Protein AF-A0A8M2BLE9-F1 (afdb_monomer)

pLDDT: mean 73.06, std 20.13, range [33.94, 98.44]

Solvent-accessible surface area (backbone atoms only — not comparable to full-atom values): 14410 Å² total; per-residue (Å²): 131,55,73,64,59,51,51,54,50,51,52,51,51,53,51,53,49,55,50,69,74,51,67,58,93,83,61,72,85,69,76,80,46,74,68,56,52,48,50,51,61,77,48,47,85,49,58,88,75,59,80,81,79,81,82,83,81,86,72,92,80,90,76,84,90,84,87,89,88,89,86,88,85,86,84,79,88,78,89,84,91,81,86,81,89,84,77,86,80,81,82,76,82,74,83,72,77,82,84,88,78,80,93,78,82,85,80,88,80,89,85,86,79,90,72,77,95,68,84,78,75,81,72,51,73,66,55,54,51,51,52,51,51,50,50,51,50,54,51,52,52,50,46,68,78,51,54,59,100,51,50,66,59,54,50,52,50,50,52,53,52,58,54,67,71,52,83,51,69,70,57,48,54,50,53,53,51,51,55,52,50,54,52,50,53,52,51,51,51,51,52,51,52,58,50,49,56,54,50,52,57,51,52,54,49,54,50,55,51,54,59,65,71,71,77,126

Organism: Danio rerio (NCBI:txid7955)

InterPro domains:
  IPR006578 MADF domain [PF10545] (14-96)
  IPR006578 MADF domain [PS51029] (13-101)
  IPR039353 Transcription factor Adf-1 [PTHR12243] (4-246)

Sequence (216 aa):
MSTEAVATRVASLRTQYARLRKPKPGSERKPITLRQRWILRALEFLRPHIVHRRHDNTSSDKAEDTEPEPEPEPDELQEDPEREMDSFDSISVCLSPMPSTPDTGLPEECVSPRSSSSKRHRSSESDIELQKLEVLKQMSAKVLDNPPSDAAAVFASQVAMEYRLLSDPAVQMRVRRQIMSVLYEAQDAEKRQRQNKRMESRGLKTEQDAWSNNII

Radius of gyration: 35.2 Å; Cα contacts (8 Å, |Δi|>4): 21; chains: 1; bounding box: 88×65×89 Å

Secondary structure (DSSP, 8-state):
--HHHHHHHHHHHHHHHHHHHS--TTS--PPPPHHHHHHHHHTGGGGGG----------------------------------------------PPPPP------------------------HHHHHHHHHHHHHHHHHHHHHS--TTHHHHHHHHHHHHHHH---HHHHHHHHHHHHHHHHHHHHHHHHHHHHHHHHHHHHHHHHHHHHTT--

Foldseek 3Di:
DDPVVVVVVVVVLLVLLVCLVDPDVPPPCDDQDPVSVVSNVVCVVCVVVNDDDPPPPPDDDDDDDDDDDDDDDDDDDDDDDDDDPPPPDDPPPPPPDDDDDDDDDDDDDDDDDDDDDDDPDPDDPVNVVVVVVVVVVVVVVVCVVCPDPPVVVVVVVVVVVVLVVDPDPVVSVVVVVVVVVVVVVVVVVVVVVVVVVVVVVVVVVVVVVVVVVVPD

Structure (mmCIF, N/CA/C/O backbone):
data_AF-A0A8M2BLE9-F1
#
_entry.id   AF-A0A8M2BLE9-F1
#
loop_
_atom_site.group_PDB
_atom_site.id
_atom_site.type_symbol
_atom_site.label_atom_id
_atom_site.label_alt_id
_atom_site.label_comp_id
_atom_site.label_asym_id
_atom_site.label_entity_id
_atom_site.label_seq_id
_atom_site.pdbx_PDB_ins_code
_atom_site.Cartn_x
_atom_site.Cartn_y
_atom_site.Cartn_z
_atom_site.occupancy
_atom_site.B_iso_or_equiv
_atom_site.auth_seq_id
_atom_site.auth_comp_id
_atom_site.auth_asym_id
_atom_site.auth_atom_id
_atom_site.pdbx_PDB_model_num
ATOM 1 N N . MET A 1 1 ? 2.478 4.549 -29.666 1.00 64.50 1 MET A N 1
ATOM 2 C CA . MET A 1 1 ? 3.181 3.378 -30.242 1.00 64.50 1 MET A CA 1
ATOM 3 C C . MET A 1 1 ? 2.467 2.983 -31.520 1.00 64.50 1 MET A C 1
ATOM 5 O O . MET A 1 1 ? 1.244 2.924 -31.488 1.00 64.50 1 MET A O 1
ATOM 9 N N . SER A 1 2 ? 3.195 2.752 -32.616 1.00 89.25 2 SER A N 1
ATOM 10 C CA . SER A 1 2 ? 2.613 2.194 -33.843 1.00 89.25 2 SER A CA 1
ATOM 11 C C . SER A 1 2 ? 2.178 0.742 -33.614 1.00 89.25 2 SER A C 1
ATOM 13 O O . SER A 1 2 ? 2.719 0.049 -32.746 1.00 89.25 2 SER A O 1
ATOM 15 N N . THR A 1 3 ? 1.192 0.274 -34.378 1.00 91.56 3 THR A N 1
ATOM 16 C CA . THR A 1 3 ? 0.739 -1.129 -34.354 1.00 91.56 3 THR A CA 1
ATOM 17 C C . THR A 1 3 ? 1.887 -2.094 -34.663 1.00 91.56 3 THR A C 1
ATOM 19 O O . THR A 1 3 ? 2.012 -3.134 -34.018 1.00 91.56 3 THR A O 1
ATOM 22 N N . GLU A 1 4 ? 2.781 -1.702 -35.569 1.00 91.25 4 GLU A N 1
ATOM 23 C CA . GLU A 1 4 ? 4.002 -2.432 -35.912 1.00 91.25 4 GLU A CA 1
ATOM 24 C C . GLU A 1 4 ? 4.966 -2.558 -34.723 1.00 91.25 4 GLU A C 1
ATOM 26 O O . GLU A 1 4 ? 5.407 -3.661 -34.402 1.00 91.25 4 GLU A O 1
ATOM 31 N N . ALA A 1 5 ? 5.217 -1.472 -33.97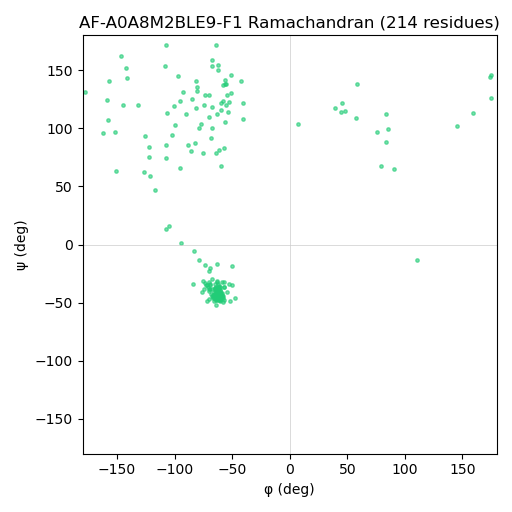9 1.00 92.00 5 ALA A N 1
ATOM 32 C CA . ALA A 1 5 ? 6.068 -1.522 -32.788 1.00 92.00 5 ALA A CA 1
ATOM 33 C C . ALA A 1 5 ? 5.509 -2.478 -31.718 1.00 92.00 5 ALA A C 1
ATOM 35 O O . ALA A 1 5 ? 6.267 -3.195 -31.056 1.00 92.00 5 ALA A O 1
ATOM 36 N N . VAL A 1 6 ? 4.180 -2.530 -31.563 1.00 89.62 6 VAL A N 1
ATOM 37 C CA . VAL A 1 6 ? 3.518 -3.481 -30.657 1.00 89.62 6 VAL A CA 1
ATOM 38 C C . VAL A 1 6 ? 3.699 -4.918 -31.151 1.00 89.62 6 VAL A C 1
ATOM 40 O O . VAL A 1 6 ? 4.063 -5.783 -30.353 1.00 89.62 6 VAL A O 1
ATOM 43 N N . ALA A 1 7 ? 3.515 -5.181 -32.447 1.00 90.75 7 ALA A N 1
ATOM 44 C CA . ALA A 1 7 ? 3.694 -6.510 -33.033 1.00 90.75 7 ALA A CA 1
ATOM 45 C C . ALA A 1 7 ? 5.132 -7.028 -32.858 1.00 90.75 7 ALA A C 1
ATOM 47 O O . ALA A 1 7 ? 5.331 -8.143 -32.364 1.00 90.75 7 ALA A O 1
ATOM 48 N N . THR A 1 8 ? 6.131 -6.194 -33.154 1.00 91.94 8 THR A N 1
ATOM 49 C CA . THR A 1 8 ? 7.555 -6.514 -32.972 1.00 91.94 8 THR A CA 1
ATOM 50 C C . THR A 1 8 ? 7.877 -6.801 -31.507 1.00 91.94 8 THR A C 1
ATOM 52 O O . THR A 1 8 ? 8.543 -7.791 -31.184 1.00 91.94 8 THR A O 1
ATOM 55 N N . ARG A 1 9 ? 7.337 -5.999 -30.581 1.00 90.06 9 ARG A N 1
ATOM 56 C CA . ARG A 1 9 ? 7.532 -6.215 -29.142 1.00 90.06 9 ARG A CA 1
ATOM 57 C C . ARG A 1 9 ? 6.891 -7.519 -28.664 1.00 90.06 9 ARG A C 1
ATOM 59 O O . ARG A 1 9 ? 7.527 -8.265 -27.919 1.00 90.06 9 ARG A O 1
ATOM 66 N N . VAL A 1 10 ? 5.677 -7.837 -29.116 1.00 89.44 10 VAL A N 1
ATOM 67 C CA . VAL A 1 10 ? 4.992 -9.103 -28.796 1.00 89.44 10 VAL A CA 1
ATOM 68 C C . VAL A 1 10 ? 5.762 -10.303 -29.355 1.00 89.44 10 VAL A C 1
ATOM 70 O O . VAL A 1 10 ? 5.927 -11.299 -28.648 1.00 89.44 10 VAL A O 1
ATOM 73 N N . ALA A 1 11 ? 6.282 -10.217 -30.581 1.00 89.38 11 ALA A N 1
ATOM 74 C CA . ALA A 1 11 ? 7.101 -11.270 -31.184 1.00 89.38 11 ALA A CA 1
ATOM 75 C C . ALA A 1 11 ? 8.407 -11.509 -30.403 1.00 89.38 11 ALA A C 1
ATOM 77 O O . ALA A 1 11 ? 8.766 -12.660 -30.123 1.00 89.38 11 ALA A O 1
ATOM 78 N N . SER A 1 12 ? 9.074 -10.434 -29.971 1.00 90.81 12 SER A N 1
ATOM 79 C CA . SER A 1 12 ? 10.266 -10.512 -29.118 1.00 90.81 12 SER A CA 1
ATOM 80 C C . SER A 1 12 ? 9.955 -11.177 -27.773 1.00 90.81 12 SER A C 1
ATOM 82 O O . SER A 1 12 ? 10.642 -12.123 -27.380 1.00 90.81 12 SER A O 1
ATOM 84 N N . LEU A 1 13 ? 8.868 -10.775 -27.103 1.00 91.31 13 LEU A N 1
ATOM 85 C CA . LEU A 1 13 ? 8.449 -11.370 -25.827 1.00 91.31 13 LEU A CA 1
ATOM 86 C C . LEU A 1 13 ? 8.102 -12.858 -25.964 1.00 91.31 13 LEU A C 1
ATOM 88 O O . LEU A 1 13 ? 8.555 -13.668 -25.152 1.00 91.31 13 LEU A O 1
ATOM 92 N N . ARG A 1 14 ? 7.363 -13.242 -27.015 1.00 87.69 14 ARG A N 1
ATOM 93 C CA . ARG A 1 14 ? 7.066 -14.656 -27.314 1.00 87.69 14 ARG A CA 1
ATOM 94 C C . ARG A 1 14 ? 8.348 -15.468 -27.499 1.00 87.69 14 ARG A C 1
ATOM 96 O O . ARG A 1 14 ? 8.467 -16.554 -26.933 1.00 87.69 14 ARG A O 1
ATOM 103 N N . THR A 1 15 ? 9.322 -14.930 -28.233 1.00 87.50 15 THR A N 1
ATOM 104 C CA . THR A 1 15 ? 10.613 -15.592 -28.486 1.00 87.50 15 THR A CA 1
ATOM 105 C C . THR A 1 15 ? 11.437 -15.740 -27.206 1.00 87.50 15 THR A C 1
ATOM 107 O O . THR A 1 15 ? 11.987 -16.812 -26.946 1.00 87.50 15 THR A O 1
ATOM 110 N N . GLN A 1 16 ? 11.495 -14.697 -26.372 1.00 85.94 16 GLN A N 1
ATOM 111 C CA . GLN A 1 16 ? 12.202 -14.737 -25.088 1.00 85.94 16 GLN A CA 1
ATOM 112 C C . GLN A 1 16 ? 11.592 -15.778 -24.146 1.00 85.94 16 GLN A C 1
ATOM 114 O O . GLN A 1 16 ? 12.319 -16.608 -23.598 1.00 85.94 16 GLN A O 1
ATOM 119 N N . TYR A 1 17 ? 10.264 -15.796 -24.009 1.00 88.06 17 TYR A N 1
ATOM 120 C CA . TYR A 1 17 ? 9.580 -16.788 -23.180 1.00 88.06 17 TYR A CA 1
ATOM 121 C C . TYR A 1 17 ? 9.801 -18.218 -23.694 1.00 88.06 17 TYR A C 1
ATOM 123 O O . TYR A 1 17 ? 10.112 -19.113 -22.907 1.00 88.06 17 TYR A O 1
ATOM 131 N N . ALA A 1 18 ? 9.704 -18.445 -25.010 1.00 85.69 18 ALA A N 1
ATOM 132 C CA . ALA A 1 18 ? 9.918 -19.765 -25.605 1.00 85.69 18 ALA A CA 1
ATOM 133 C C . ALA A 1 18 ? 11.331 -20.311 -25.324 1.00 85.69 18 ALA A C 1
ATOM 135 O O . ALA A 1 18 ? 11.474 -21.479 -24.955 1.00 85.69 18 ALA A O 1
ATOM 136 N N . ARG A 1 19 ? 12.361 -19.456 -25.421 1.00 84.94 19 ARG A N 1
ATOM 137 C CA . ARG A 1 19 ? 13.761 -19.809 -25.112 1.00 84.94 19 ARG A CA 1
ATOM 138 C C . ARG A 1 19 ? 13.975 -20.153 -23.638 1.00 84.94 19 ARG A C 1
ATOM 140 O O . ARG A 1 19 ? 14.745 -21.058 -23.334 1.00 84.94 19 ARG A O 1
ATOM 147 N N . LEU A 1 20 ? 13.303 -19.451 -22.724 1.00 84.19 20 LEU A N 1
ATOM 148 C CA . LEU A 1 20 ? 13.428 -19.702 -21.284 1.00 84.19 20 LEU A CA 1
ATOM 149 C C . LEU A 1 20 ? 12.681 -20.958 -20.831 1.00 84.19 20 LEU A C 1
ATOM 151 O O . LEU A 1 20 ? 13.119 -21.629 -19.900 1.00 84.19 20 LEU A O 1
ATOM 155 N N . ARG A 1 21 ? 11.564 -21.295 -21.485 1.00 79.75 21 ARG A N 1
ATOM 156 C CA . ARG A 1 21 ? 10.742 -22.455 -21.117 1.00 79.75 21 ARG A CA 1
ATOM 157 C C . ARG A 1 21 ? 11.398 -23.792 -21.474 1.00 79.75 21 ARG A C 1
ATOM 159 O O . ARG A 1 21 ? 11.201 -24.771 -20.758 1.00 79.75 21 ARG A O 1
ATOM 166 N N . LYS A 1 22 ? 12.142 -23.857 -22.579 1.00 75.25 22 LYS A N 1
ATOM 167 C CA . LYS A 1 22 ? 12.917 -25.042 -22.969 1.00 75.25 22 LYS A CA 1
ATOM 168 C C . LYS A 1 22 ? 14.370 -24.631 -23.197 1.00 75.25 22 LYS A C 1
ATOM 170 O O . LYS A 1 22 ? 14.693 -24.211 -24.309 1.00 75.25 22 LYS A O 1
ATOM 175 N N . PRO A 1 23 ? 15.243 -24.737 -22.179 1.00 68.88 23 PRO A N 1
ATOM 176 C CA . PRO A 1 23 ? 16.668 -24.562 -22.410 1.00 68.88 23 PRO A CA 1
ATOM 177 C C . PRO A 1 23 ? 17.122 -25.532 -23.508 1.00 68.88 23 PRO A C 1
ATOM 179 O O . PRO A 1 23 ? 16.663 -26.675 -23.574 1.00 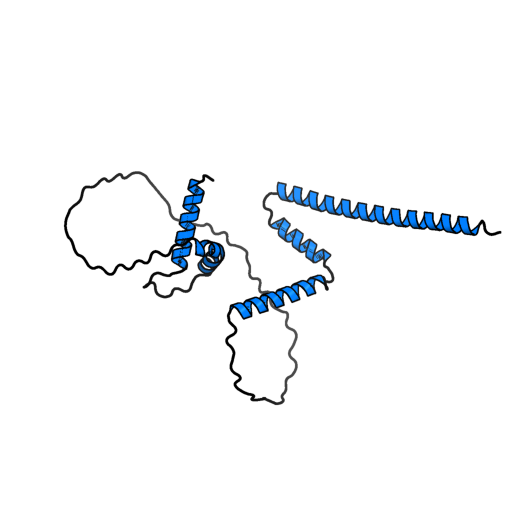68.88 23 PRO A O 1
ATOM 182 N N . LYS A 1 24 ? 17.979 -25.039 -24.407 1.00 67.19 24 LYS A N 1
ATOM 183 C CA . LYS A 1 24 ? 18.501 -25.786 -25.557 1.00 67.19 24 LYS A CA 1
ATOM 184 C C . LYS A 1 24 ? 19.070 -27.137 -25.084 1.00 67.19 24 LYS A C 1
ATOM 186 O O . LYS A 1 24 ? 19.858 -27.127 -24.134 1.00 67.19 24 LYS A O 1
ATOM 191 N N . PRO A 1 25 ? 18.712 -28.278 -25.709 1.00 62.28 25 PRO A N 1
ATOM 192 C CA . PRO A 1 25 ? 19.319 -29.563 -25.372 1.00 62.28 25 PRO A CA 1
ATOM 193 C C . PRO A 1 25 ? 20.829 -29.451 -25.625 1.00 62.28 25 PRO A C 1
ATOM 195 O O . PRO A 1 25 ? 21.245 -29.162 -26.742 1.00 62.28 25 PRO A O 1
ATOM 198 N N . GLY A 1 26 ? 21.637 -29.560 -24.569 1.00 65.19 26 GLY A N 1
ATOM 199 C CA . GLY A 1 26 ? 23.095 -29.370 -24.614 1.00 65.19 26 GLY A CA 1
ATOM 200 C C . GLY A 1 26 ? 23.620 -28.110 -23.916 1.00 65.19 26 GLY A C 1
ATOM 201 O O . GLY A 1 26 ? 24.807 -28.039 -23.625 1.00 65.19 26 GLY A O 1
ATOM 202 N N . SER A 1 27 ? 22.765 -27.142 -23.562 1.00 62.44 27 SER A N 1
ATOM 203 C CA . SER A 1 27 ? 23.153 -26.124 -22.581 1.00 62.44 27 SER A CA 1
ATOM 204 C C . SER A 1 27 ? 23.066 -26.769 -21.205 1.00 62.44 27 SER A C 1
ATOM 206 O O . SER A 1 27 ? 21.964 -26.964 -20.687 1.00 62.44 27 SER A O 1
ATOM 208 N N . GLU A 1 28 ? 24.218 -27.118 -20.632 1.00 58.09 28 GLU A N 1
ATOM 209 C CA . GLU A 1 28 ? 24.336 -27.577 -19.248 1.00 58.09 28 GLU A CA 1
ATOM 210 C C . GLU A 1 28 ? 23.467 -26.721 -18.326 1.00 58.09 28 GLU A C 1
ATOM 212 O O . GLU A 1 28 ? 23.315 -25.515 -18.542 1.00 58.09 28 GLU A O 1
ATOM 217 N N . ARG A 1 29 ? 22.835 -27.392 -17.359 1.00 61.09 29 ARG A N 1
ATOM 218 C CA . ARG A 1 29 ? 21.709 -26.953 -16.524 1.00 61.09 29 ARG A CA 1
ATOM 219 C C . ARG A 1 29 ? 22.026 -25.700 -15.696 1.00 61.09 29 ARG A C 1
ATOM 221 O O . ARG A 1 29 ? 22.078 -25.762 -14.470 1.00 61.09 29 ARG A O 1
ATOM 228 N N . LYS A 1 30 ? 22.206 -24.552 -16.350 1.00 74.25 30 LYS A N 1
ATOM 229 C CA . LYS A 1 30 ? 22.333 -23.261 -15.682 1.00 74.25 30 LYS A CA 1
ATOM 230 C C . LYS A 1 30 ? 21.043 -23.051 -14.890 1.00 74.25 30 LYS A C 1
ATOM 232 O O . LYS A 1 30 ? 19.962 -23.110 -15.487 1.00 74.25 30 LYS A O 1
ATOM 237 N N . PRO A 1 31 ? 21.125 -22.868 -13.563 1.00 78.00 31 PRO A N 1
ATOM 238 C CA . PRO A 1 31 ? 19.940 -22.605 -12.771 1.00 78.00 31 PRO A CA 1
ATOM 239 C C . PRO A 1 31 ? 19.267 -21.345 -13.312 1.00 78.00 31 PRO A C 1
ATOM 241 O O . PRO A 1 31 ? 19.931 -20.364 -13.648 1.00 78.00 31 PRO A O 1
ATOM 244 N N . ILE A 1 32 ? 17.940 -21.391 -13.420 1.00 82.25 32 ILE A N 1
ATOM 245 C CA . ILE A 1 32 ? 17.162 -20.248 -13.880 1.00 82.25 32 ILE A CA 1
ATOM 246 C C . ILE A 1 32 ? 17.437 -19.048 -12.967 1.00 82.25 32 ILE A C 1
ATOM 248 O O . ILE A 1 32 ? 17.258 -19.134 -11.747 1.00 82.25 32 ILE A O 1
ATOM 252 N N . THR A 1 33 ? 17.884 -17.932 -13.540 1.00 87.19 33 THR A N 1
ATOM 253 C CA . THR A 1 33 ? 18.173 -16.727 -12.752 1.00 87.19 33 THR A CA 1
ATOM 254 C C . THR A 1 33 ? 16.880 -16.134 -12.189 1.00 87.19 33 THR A C 1
ATOM 256 O O . THR A 1 33 ? 15.792 -16.373 -12.723 1.00 87.19 33 THR A O 1
ATOM 259 N N . LEU A 1 34 ? 16.967 -15.327 -11.124 1.00 85.00 34 LEU A N 1
ATOM 260 C CA . LEU A 1 34 ? 15.794 -14.662 -10.536 1.00 85.00 34 LEU A CA 1
ATOM 261 C C . LEU A 1 34 ? 15.019 -13.857 -11.596 1.00 85.00 34 LEU A C 1
ATOM 263 O O . LEU A 1 34 ? 13.795 -13.946 -11.680 1.00 85.00 34 LEU A O 1
ATOM 267 N N . ARG A 1 35 ? 15.756 -13.162 -12.475 1.00 86.81 35 ARG A N 1
ATOM 268 C CA . ARG A 1 35 ? 15.210 -12.421 -13.618 1.00 86.81 35 ARG A CA 1
ATOM 269 C C . ARG A 1 35 ? 14.482 -13.337 -14.598 1.00 86.81 35 ARG A C 1
ATOM 271 O O . ARG A 1 35 ? 13.365 -13.035 -14.995 1.00 86.81 35 ARG A O 1
ATOM 278 N N . GLN A 1 36 ? 15.075 -14.467 -14.975 1.00 88.12 36 GLN A N 1
ATOM 279 C CA . GLN A 1 36 ? 14.430 -15.428 -15.876 1.00 88.12 36 GLN A CA 1
ATOM 280 C C . GLN A 1 36 ? 13.173 -16.044 -15.251 1.00 88.12 36 GLN A C 1
ATOM 282 O O . GLN A 1 36 ? 12.162 -16.199 -15.933 1.00 88.12 36 GLN A O 1
ATOM 287 N N . ARG A 1 37 ? 13.204 -16.341 -13.946 1.00 88.56 37 ARG A N 1
ATOM 288 C CA . ARG A 1 37 ? 12.041 -16.840 -13.202 1.00 88.56 37 ARG A CA 1
ATOM 289 C C . ARG A 1 37 ? 10.917 -15.806 -13.176 1.00 88.56 37 ARG A C 1
ATOM 291 O O . ARG A 1 37 ? 9.764 -16.169 -13.381 1.00 88.56 37 ARG A O 1
ATOM 298 N N . TRP A 1 38 ? 11.250 -14.532 -12.977 1.00 89.88 38 TRP A N 1
ATOM 299 C CA . TRP A 1 38 ? 10.288 -13.438 -13.079 1.00 89.88 38 TRP A CA 1
ATOM 300 C C . TRP A 1 38 ? 9.694 -13.337 -14.489 1.00 89.88 38 TRP A C 1
ATOM 302 O O . TRP A 1 38 ? 8.475 -13.298 -14.611 1.00 89.88 38 TRP A O 1
ATOM 312 N N . ILE A 1 39 ? 10.516 -13.403 -15.547 1.00 88.81 39 ILE A N 1
ATOM 313 C CA . ILE A 1 39 ? 10.040 -13.375 -16.944 1.00 88.81 39 ILE A CA 1
ATOM 314 C C . ILE A 1 39 ? 9.077 -14.538 -17.222 1.00 88.81 39 ILE A C 1
ATOM 316 O O . ILE A 1 39 ? 8.034 -14.328 -17.834 1.00 88.81 39 ILE A O 1
ATOM 320 N N . LEU A 1 40 ? 9.387 -15.755 -16.758 1.00 89.94 40 LEU A N 1
ATOM 321 C CA . LEU A 1 40 ? 8.500 -16.909 -16.936 1.00 89.94 40 LEU A CA 1
ATOM 322 C C . LEU A 1 40 ? 7.148 -16.737 -16.231 1.00 89.94 40 LEU A C 1
ATOM 324 O O . LEU A 1 40 ? 6.139 -17.143 -16.797 1.00 89.94 40 LEU A O 1
ATOM 328 N N . ARG A 1 41 ? 7.107 -16.127 -15.039 1.00 89.06 41 ARG A N 1
ATOM 329 C CA . ARG A 1 41 ? 5.835 -15.826 -14.355 1.00 89.06 41 ARG A CA 1
ATOM 330 C C . ARG A 1 41 ? 5.078 -14.697 -15.050 1.00 89.06 41 ARG A C 1
ATOM 332 O O . ARG A 1 41 ? 3.899 -14.830 -15.346 1.00 89.06 41 ARG A O 1
ATOM 339 N N . ALA A 1 42 ? 5.764 -13.594 -15.344 1.00 88.06 42 ALA A N 1
ATOM 340 C CA . ALA A 1 42 ? 5.159 -12.404 -15.932 1.00 88.06 42 ALA A CA 1
ATOM 341 C C . ALA A 1 42 ? 4.580 -12.669 -17.329 1.00 88.06 42 ALA A C 1
ATOM 343 O O . ALA A 1 42 ? 3.585 -12.061 -17.704 1.00 88.06 42 ALA A O 1
ATOM 344 N N . LEU A 1 43 ? 5.185 -13.582 -18.096 1.00 91.69 43 LEU A N 1
ATOM 345 C CA . LEU A 1 43 ? 4.769 -13.931 -19.456 1.00 91.69 43 LEU A CA 1
ATOM 346 C C . LEU A 1 43 ? 4.040 -15.281 -19.541 1.00 91.69 43 LEU A C 1
ATOM 348 O O . LEU A 1 43 ? 3.885 -15.824 -20.636 1.00 91.69 43 LEU A O 1
ATOM 352 N N . GLU A 1 44 ? 3.567 -15.836 -18.422 1.00 90.12 44 GLU A N 1
ATOM 353 C CA . GLU A 1 44 ? 2.858 -17.123 -18.412 1.00 90.12 44 GLU A CA 1
ATOM 354 C C . GLU A 1 44 ? 1.594 -17.113 -19.287 1.00 90.12 44 GLU A C 1
ATOM 356 O O . GLU A 1 44 ? 1.293 -18.104 -19.953 1.00 90.12 44 GLU A O 1
ATOM 361 N N . PHE A 1 45 ? 0.916 -15.969 -19.403 1.00 90.31 45 PHE A N 1
ATOM 362 C CA . PHE A 1 45 ? -0.246 -15.793 -20.281 1.00 90.31 45 PHE A CA 1
ATOM 363 C C . PHE A 1 45 ? 0.073 -15.970 -21.780 1.00 90.31 45 PHE A C 1
ATOM 365 O O . PHE A 1 45 ? -0.837 -16.176 -22.580 1.00 90.31 45 PHE A O 1
ATOM 372 N N . LEU A 1 46 ? 1.350 -15.923 -22.192 1.00 88.31 46 LEU A N 1
ATOM 373 C CA . LEU A 1 46 ? 1.760 -16.212 -23.574 1.00 88.31 46 LEU A CA 1
ATOM 374 C C . LEU A 1 46 ? 1.824 -17.714 -23.874 1.00 88.31 46 LEU A C 1
ATOM 376 O O . LEU A 1 46 ? 1.891 -18.096 -25.043 1.00 88.31 46 LEU A O 1
ATOM 380 N N . ARG A 1 47 ? 1.780 -18.575 -22.850 1.00 84.88 47 ARG A N 1
ATOM 381 C CA . ARG A 1 47 ? 1.849 -20.037 -22.974 1.00 84.88 47 ARG A CA 1
ATOM 382 C C . ARG A 1 47 ? 0.918 -20.638 -24.044 1.00 84.88 47 ARG A C 1
ATOM 384 O O . ARG A 1 47 ? 1.431 -21.464 -24.803 1.00 84.88 47 ARG A O 1
ATOM 391 N N . PRO A 1 48 ? -0.376 -20.270 -24.157 1.00 84.19 48 PRO A N 1
ATOM 392 C CA . PRO A 1 48 ? -1.263 -20.788 -25.206 1.00 84.19 48 PRO A CA 1
ATOM 393 C C . PRO A 1 48 ? -0.925 -20.286 -26.620 1.00 84.19 48 PRO A C 1
ATOM 395 O O . PRO A 1 48 ? -1.290 -20.933 -27.595 1.00 84.19 48 PRO A O 1
ATOM 398 N N . HIS A 1 49 ? -0.202 -19.172 -26.758 1.00 82.75 49 HIS A N 1
ATOM 399 C CA . HIS A 1 49 ? 0.119 -18.558 -28.055 1.00 82.75 49 HIS A CA 1
ATOM 400 C C . HIS A 1 49 ? 1.473 -18.988 -28.632 1.00 82.75 49 HIS A C 1
ATOM 402 O O . HIS A 1 49 ? 1.878 -18.506 -29.691 1.00 82.75 49 HIS A O 1
ATOM 408 N N . ILE A 1 50 ? 2.199 -19.868 -27.942 1.00 80.94 50 ILE A N 1
ATOM 409 C CA . ILE A 1 50 ? 3.513 -20.345 -28.373 1.00 80.94 50 ILE A CA 1
ATOM 410 C C . ILE A 1 50 ? 3.344 -21.739 -28.967 1.00 80.94 50 ILE A C 1
ATOM 412 O O . ILE A 1 50 ? 3.342 -22.760 -28.269 1.00 80.94 50 ILE A O 1
ATOM 416 N N . VAL A 1 51 ? 3.185 -21.760 -30.290 1.00 71.12 51 VAL A N 1
ATOM 417 C CA . VAL A 1 51 ? 3.133 -22.987 -31.085 1.00 71.12 51 VAL A CA 1
ATOM 418 C C . VAL A 1 51 ? 4.510 -23.645 -31.035 1.00 71.12 51 VAL A C 1
ATOM 420 O O . VAL A 1 51 ? 5.514 -23.070 -31.452 1.00 71.12 51 VAL A O 1
ATOM 423 N N . HIS A 1 52 ? 4.568 -24.856 -30.487 1.00 65.44 52 HIS A N 1
ATOM 424 C CA . HIS A 1 52 ? 5.804 -25.625 -30.430 1.00 65.44 52 HIS A CA 1
ATOM 425 C C . HIS A 1 52 ? 6.041 -26.245 -31.803 1.00 65.44 52 HIS A C 1
ATOM 427 O O . HIS A 1 52 ? 5.448 -27.272 -32.125 1.00 65.44 52 HIS A O 1
ATOM 433 N N . ARG A 1 53 ? 6.913 -25.646 -32.615 1.00 58.91 53 ARG A N 1
ATOM 434 C CA . ARG A 1 53 ? 7.420 -26.320 -33.813 1.00 58.91 53 ARG A CA 1
ATOM 435 C C . ARG A 1 53 ? 8.339 -27.454 -33.341 1.00 58.91 53 ARG A C 1
ATOM 437 O O . ARG A 1 53 ? 9.387 -27.185 -32.756 1.00 58.91 53 ARG A O 1
ATOM 444 N N . ARG A 1 54 ? 7.921 -28.716 -33.503 1.00 51.62 54 ARG A N 1
ATOM 445 C CA . ARG A 1 54 ? 8.835 -29.864 -33.386 1.00 51.62 54 ARG A CA 1
ATOM 446 C C . ARG A 1 54 ? 9.870 -29.710 -34.498 1.00 51.62 54 ARG A C 1
ATOM 448 O O . ARG A 1 54 ? 9.512 -29.760 -35.667 1.00 51.62 54 ARG A O 1
ATOM 455 N N . HIS A 1 55 ? 11.120 -29.454 -34.132 1.00 52.53 55 HIS A N 1
ATOM 456 C CA . HIS A 1 55 ? 12.243 -29.663 -35.036 1.00 52.53 55 HIS A CA 1
ATOM 457 C C . HIS A 1 55 ? 12.699 -31.108 -34.853 1.00 52.53 55 HIS A C 1
ATOM 459 O O . HIS A 1 55 ? 13.571 -31.386 -34.035 1.00 52.53 55 HIS A O 1
ATOM 465 N N . ASP A 1 56 ? 12.058 -32.016 -35.581 1.00 43.12 56 ASP A N 1
ATOM 466 C CA . ASP A 1 56 ? 12.599 -33.344 -35.849 1.00 43.12 56 ASP A CA 1
ATOM 467 C C . ASP A 1 56 ? 13.507 -33.196 -37.080 1.00 43.12 56 ASP A C 1
ATOM 469 O O . ASP A 1 56 ? 13.090 -33.430 -38.207 1.00 43.12 56 ASP A O 1
ATOM 473 N N . ASN A 1 57 ? 14.738 -32.714 -36.888 1.00 42.97 57 ASN A N 1
ATOM 474 C CA . ASN A 1 57 ? 15.739 -32.669 -37.957 1.00 42.97 57 ASN A CA 1
ATOM 475 C C . ASN A 1 57 ? 16.792 -33.749 -37.681 1.00 42.97 57 ASN A C 1
ATOM 477 O O . ASN A 1 57 ? 17.907 -33.477 -37.242 1.00 42.97 57 ASN A O 1
ATOM 481 N N . THR A 1 58 ? 16.393 -34.996 -37.927 1.00 35.03 58 THR A N 1
ATOM 482 C CA . THR A 1 58 ? 17.287 -36.114 -38.234 1.00 35.03 58 THR A CA 1
ATOM 483 C C . THR A 1 58 ? 17.116 -36.408 -39.718 1.00 35.03 58 THR A C 1
ATOM 485 O O . THR A 1 58 ? 16.307 -37.239 -40.107 1.00 35.03 58 THR A O 1
ATOM 488 N N . SER A 1 59 ? 17.852 -35.686 -40.552 1.00 43.59 59 SER A N 1
ATOM 489 C CA . SER A 1 59 ? 18.108 -36.086 -41.932 1.00 43.59 59 SER A CA 1
ATOM 490 C C . SER A 1 59 ? 19.446 -35.487 -42.337 1.00 43.59 59 SER A C 1
ATOM 492 O O . SER A 1 59 ? 19.572 -34.305 -42.648 1.00 43.59 59 SER A O 1
ATOM 494 N N . SER A 1 60 ? 20.458 -36.339 -42.207 1.00 33.94 60 SER A N 1
ATOM 495 C CA . SER A 1 60 ? 21.603 -36.381 -43.102 1.00 33.94 60 SER A CA 1
ATOM 496 C C . SER A 1 60 ? 21.117 -36.180 -44.533 1.00 33.94 60 SER A C 1
ATOM 498 O O . SER A 1 60 ? 20.296 -36.974 -44.961 1.00 33.94 60 SER A O 1
ATOM 500 N N . ASP A 1 61 ? 21.610 -35.162 -45.232 1.00 39.94 61 ASP A N 1
ATOM 501 C CA . ASP A 1 61 ? 21.926 -35.268 -46.655 1.00 39.94 61 ASP A CA 1
ATOM 502 C C . ASP A 1 61 ? 22.922 -34.174 -47.046 1.00 39.94 61 ASP A C 1
ATOM 504 O O . ASP A 1 61 ? 22.747 -32.98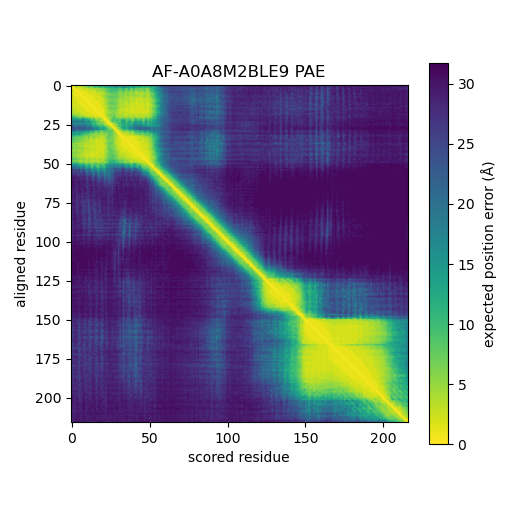6 -46.771 1.00 39.94 61 ASP A O 1
ATOM 508 N N . LYS A 1 62 ? 24.028 -34.644 -47.621 1.00 40.16 62 LYS A N 1
ATOM 509 C CA . LYS A 1 62 ? 25.078 -33.876 -48.281 1.00 40.16 62 LYS A CA 1
ATOM 510 C C . LYS A 1 62 ? 24.614 -33.545 -49.702 1.00 40.16 62 LYS A C 1
ATOM 512 O O . LYS A 1 62 ? 24.229 -34.458 -50.422 1.00 40.16 62 LYS A O 1
ATOM 517 N N . ALA A 1 63 ? 24.749 -32.291 -50.107 1.00 43.06 63 ALA A N 1
ATOM 518 C CA . ALA A 1 63 ? 24.955 -31.839 -51.487 1.00 43.06 63 ALA A CA 1
ATOM 519 C C . ALA A 1 63 ? 25.484 -30.402 -51.341 1.00 43.06 63 ALA A C 1
ATOM 521 O O . ALA A 1 63 ? 24.794 -29.555 -50.783 1.00 43.06 63 ALA A O 1
ATOM 522 N N . GLU A 1 64 ? 26.797 -30.183 -51.368 1.00 47.81 64 GLU A N 1
ATOM 523 C CA . GLU A 1 64 ? 27.595 -29.899 -52.570 1.00 47.81 64 GLU A CA 1
ATOM 524 C C . GLU A 1 64 ? 26.969 -28.866 -53.520 1.00 47.81 64 GLU A C 1
ATOM 526 O O . GLU A 1 64 ? 25.888 -29.068 -54.062 1.00 47.81 64 GLU A O 1
ATOM 531 N N . ASP A 1 65 ? 27.770 -27.817 -53.730 1.00 45.50 65 ASP A N 1
ATOM 532 C CA . ASP A 1 65 ? 27.918 -27.050 -54.965 1.00 45.50 65 ASP A CA 1
ATOM 533 C C . ASP A 1 65 ? 26.929 -25.901 -55.225 1.00 45.50 65 ASP A C 1
ATOM 535 O O . ASP A 1 65 ? 25.814 -26.092 -55.702 1.00 45.50 65 ASP A O 1
ATOM 539 N N . THR A 1 66 ? 27.357 -24.666 -54.935 1.00 45.53 66 THR A N 1
ATOM 540 C CA . THR A 1 66 ? 27.593 -23.609 -55.946 1.00 45.53 66 THR A CA 1
ATOM 541 C C . THR A 1 66 ? 27.958 -22.289 -55.241 1.00 45.53 66 THR A C 1
ATOM 543 O O . THR A 1 66 ? 27.260 -21.820 -54.344 1.00 45.53 66 THR A O 1
ATOM 546 N N . GLU A 1 67 ? 29.101 -21.754 -55.664 1.00 50.25 67 GLU A N 1
ATOM 547 C CA . GLU A 1 67 ? 29.850 -20.556 -55.252 1.00 50.25 67 GLU A CA 1
ATOM 548 C C . GLU A 1 67 ? 29.131 -19.187 -55.485 1.00 50.25 67 GLU A C 1
ATOM 550 O O . GLU A 1 67 ? 28.059 -19.152 -56.093 1.00 50.25 67 GLU A O 1
ATOM 555 N N . PRO A 1 68 ? 29.696 -18.064 -54.971 1.00 47.25 68 PRO A N 1
ATOM 556 C CA . PRO A 1 68 ? 29.000 -16.860 -54.499 1.00 47.25 68 PRO A CA 1
ATOM 557 C C . PRO A 1 68 ? 29.125 -15.627 -55.421 1.00 47.25 68 PRO A C 1
ATOM 559 O O . PRO A 1 68 ? 29.973 -15.584 -56.307 1.00 47.25 68 PRO A O 1
ATOM 562 N N . GLU A 1 69 ? 28.371 -14.559 -55.123 1.00 46.53 69 GLU A N 1
ATOM 563 C CA . GLU A 1 69 ? 28.736 -13.182 -55.505 1.00 46.53 69 GLU A CA 1
ATOM 564 C C . GLU A 1 69 ? 28.372 -12.172 -54.386 1.00 46.53 69 GLU A C 1
ATOM 566 O O . GLU A 1 69 ? 27.363 -12.382 -53.702 1.00 46.53 69 GLU A O 1
ATOM 571 N N . PRO A 1 70 ? 29.189 -11.122 -54.143 1.00 46.94 70 PRO A N 1
ATOM 572 C CA . PRO A 1 70 ? 29.135 -10.277 -52.951 1.00 46.94 70 PRO A CA 1
ATOM 573 C C . PRO A 1 70 ? 28.579 -8.869 -53.225 1.00 46.94 70 PRO A C 1
ATOM 575 O O . PRO A 1 70 ? 28.826 -8.300 -54.279 1.00 46.94 70 PRO A O 1
ATOM 578 N N . GLU A 1 71 ? 27.989 -8.232 -52.212 1.00 50.34 71 GLU A N 1
ATOM 579 C CA . GLU A 1 71 ? 27.993 -6.765 -52.114 1.00 50.34 71 GLU A CA 1
ATOM 580 C C . GLU A 1 71 ? 28.403 -6.328 -50.697 1.00 50.34 71 GLU A C 1
ATOM 582 O O . GLU A 1 71 ? 27.753 -6.715 -49.720 1.00 50.34 71 GLU A O 1
ATOM 587 N N . PRO A 1 72 ? 29.498 -5.555 -50.560 1.00 45.19 72 PRO A N 1
ATOM 588 C CA . PRO A 1 72 ? 29.856 -4.855 -49.340 1.00 45.19 72 PRO A CA 1
ATOM 589 C C . PRO A 1 72 ? 29.464 -3.373 -49.448 1.00 45.19 72 PRO A C 1
ATOM 591 O O . PRO A 1 72 ? 30.023 -2.644 -50.262 1.00 45.19 72 PRO A O 1
ATOM 594 N N . GLU A 1 73 ? 28.589 -2.899 -48.563 1.00 51.81 73 GLU A N 1
ATOM 595 C CA . GLU A 1 73 ? 28.530 -1.476 -48.210 1.00 51.81 73 GLU A CA 1
ATOM 596 C C . GLU A 1 73 ? 29.114 -1.291 -46.802 1.00 51.81 73 GLU A C 1
ATOM 598 O O . GLU A 1 73 ? 28.549 -1.797 -45.826 1.00 51.81 73 GLU A O 1
ATOM 603 N N . PRO A 1 74 ? 30.266 -0.611 -46.669 1.00 45.47 74 PRO A N 1
ATOM 604 C CA . PRO A 1 74 ? 30.729 -0.059 -45.413 1.00 45.47 74 PRO A CA 1
ATOM 605 C C . PRO A 1 74 ? 30.302 1.407 -45.349 1.00 45.47 74 PRO A C 1
ATOM 607 O O . PRO A 1 74 ? 30.722 2.179 -46.205 1.00 45.47 74 PRO A O 1
ATOM 610 N N . ASP A 1 75 ? 29.557 1.821 -44.326 1.00 45.91 75 ASP A N 1
ATOM 611 C CA . ASP A 1 75 ? 29.772 3.180 -43.847 1.00 45.91 75 ASP A CA 1
ATOM 612 C C . ASP A 1 75 ? 29.334 3.432 -42.404 1.00 45.91 75 ASP A C 1
ATOM 614 O O . ASP A 1 75 ? 28.309 2.967 -41.911 1.00 45.91 75 ASP A O 1
ATOM 618 N N . GLU A 1 76 ? 30.200 4.221 -41.796 1.00 48.75 76 GLU A N 1
ATOM 619 C CA . GLU A 1 76 ? 30.035 5.111 -40.662 1.00 48.75 76 GLU A CA 1
ATOM 620 C C . GLU A 1 76 ? 29.948 4.574 -39.222 1.00 48.75 76 GLU A C 1
ATOM 622 O O . GLU A 1 76 ? 28.892 4.217 -38.712 1.00 48.75 76 GLU A O 1
ATOM 627 N N . LEU A 1 77 ? 31.125 4.626 -38.569 1.00 52.47 77 LEU A N 1
ATOM 628 C CA . LEU A 1 77 ? 31.429 5.486 -37.406 1.00 52.47 77 LEU A CA 1
ATOM 629 C C . LEU A 1 77 ? 30.534 5.313 -36.151 1.00 52.47 77 LEU A C 1
ATOM 631 O O . LEU A 1 77 ? 29.318 5.312 -36.211 1.00 52.47 77 LEU A O 1
ATOM 635 N N . GLN A 1 78 ? 30.995 5.308 -34.906 1.00 46.56 78 GLN A N 1
ATOM 636 C CA . GLN A 1 78 ? 32.284 5.500 -34.258 1.00 46.56 78 GLN A CA 1
ATOM 637 C C . GLN A 1 78 ? 31.948 5.484 -32.744 1.00 46.56 78 GLN A C 1
ATOM 639 O O . GLN A 1 78 ? 30.880 5.943 -32.353 1.00 46.56 78 GLN A O 1
ATOM 644 N N . GLU A 1 79 ? 32.851 4.928 -31.931 1.00 52.88 79 GLU A N 1
ATOM 645 C CA . GLU A 1 79 ? 33.092 5.264 -30.510 1.00 52.88 79 GLU A CA 1
ATOM 646 C C . GLU A 1 79 ? 31.942 5.171 -29.481 1.00 52.88 79 GLU A C 1
ATOM 648 O O . GLU A 1 79 ? 31.066 6.020 -29.370 1.00 52.88 79 GLU A O 1
ATOM 653 N N . ASP A 1 80 ? 32.027 4.164 -28.609 1.00 41.28 80 ASP A N 1
ATOM 654 C CA . ASP A 1 80 ? 32.676 4.288 -27.286 1.00 41.28 80 ASP A CA 1
ATOM 655 C C . ASP A 1 80 ? 31.942 3.418 -26.243 1.00 41.28 80 ASP A C 1
ATOM 657 O O . ASP A 1 80 ? 30.850 3.760 -25.775 1.00 41.28 80 ASP A O 1
ATOM 661 N N . PRO A 1 81 ? 32.485 2.244 -25.883 1.00 40.69 81 PRO A N 1
ATOM 662 C CA . PRO A 1 81 ? 32.069 1.521 -24.701 1.00 40.69 81 PRO A CA 1
ATOM 663 C C . PRO A 1 81 ? 32.940 1.990 -23.540 1.00 40.69 81 PRO A C 1
ATOM 665 O O . PRO A 1 81 ? 34.107 1.645 -23.536 1.00 40.69 81 PRO A O 1
ATOM 668 N N . GLU A 1 82 ? 32.400 2.694 -22.544 1.00 43.66 82 GLU A N 1
ATOM 669 C CA . GLU A 1 82 ? 32.866 2.622 -21.149 1.00 43.66 82 GLU A CA 1
ATOM 670 C C . GLU A 1 82 ? 32.161 3.634 -20.229 1.00 43.66 82 GLU A C 1
ATOM 672 O O . GLU A 1 82 ? 31.890 4.772 -20.586 1.00 43.66 82 GLU A O 1
ATOM 677 N N . ARG A 1 83 ? 31.972 3.178 -18.986 1.00 50.22 83 ARG A N 1
ATOM 678 C CA . ARG A 1 83 ? 31.785 3.930 -17.734 1.00 50.22 83 ARG A CA 1
ATOM 679 C C . ARG A 1 83 ? 30.396 4.466 -17.337 1.00 50.22 83 ARG A C 1
ATOM 681 O O . ARG A 1 83 ? 29.873 5.452 -17.831 1.00 50.22 83 ARG A O 1
ATOM 688 N N . GLU A 1 84 ? 29.928 3.830 -16.257 1.00 48.00 84 GLU A N 1
ATOM 689 C CA . GLU A 1 84 ? 29.393 4.487 -15.056 1.00 48.00 84 GLU A CA 1
ATOM 690 C C . GLU A 1 84 ? 27.958 5.026 -15.125 1.00 48.00 84 GLU A C 1
ATOM 692 O O . GLU A 1 84 ? 27.688 6.207 -14.953 1.00 48.00 84 GLU A O 1
ATOM 697 N N . MET A 1 85 ? 26.999 4.097 -15.215 1.00 49.78 85 MET A N 1
ATOM 698 C CA . MET A 1 85 ? 25.703 4.276 -14.547 1.00 49.78 85 MET A CA 1
ATOM 699 C C . MET A 1 85 ? 25.752 3.572 -13.183 1.00 49.78 85 MET A C 1
ATOM 701 O O . MET A 1 85 ? 25.089 2.557 -12.958 1.00 49.78 85 MET A O 1
ATOM 705 N N . ASP A 1 86 ? 26.601 4.090 -12.294 1.00 40.00 86 ASP A N 1
ATOM 706 C CA . ASP A 1 86 ? 26.625 3.723 -10.881 1.00 40.00 86 ASP A CA 1
ATOM 707 C C . ASP A 1 86 ? 25.527 4.531 -10.171 1.00 40.00 86 ASP A C 1
ATOM 709 O O . ASP A 1 86 ? 25.703 5.676 -9.762 1.00 40.00 86 ASP A O 1
ATOM 713 N N . SER A 1 87 ? 24.311 3.986 -10.158 1.00 51.50 87 SER A N 1
ATOM 714 C CA . SER A 1 87 ? 23.205 4.519 -9.357 1.00 51.50 87 SER A CA 1
ATOM 715 C C . SER A 1 87 ? 22.261 3.384 -8.967 1.00 51.50 87 SER A C 1
ATOM 717 O O . SER A 1 87 ? 21.103 3.296 -9.372 1.00 51.50 87 SER A O 1
ATOM 719 N N . PHE A 1 88 ? 22.807 2.455 -8.188 1.00 48.03 88 PHE A N 1
ATOM 720 C CA . PHE A 1 88 ? 22.032 1.630 -7.269 1.00 48.03 88 PHE A CA 1
ATOM 721 C C . PHE A 1 88 ? 22.667 1.771 -5.887 1.00 48.03 88 PHE A C 1
ATOM 723 O O . PHE A 1 88 ? 23.186 0.827 -5.303 1.00 48.03 88 PHE A O 1
ATOM 730 N N . ASP A 1 89 ? 22.640 2.996 -5.375 1.00 38.53 89 ASP A N 1
ATOM 731 C CA . ASP A 1 89 ? 22.822 3.228 -3.954 1.00 38.53 89 ASP A CA 1
ATOM 732 C C . ASP A 1 89 ? 21.435 3.249 -3.307 1.00 38.53 89 ASP A C 1
ATOM 734 O O . ASP A 1 89 ? 20.536 3.961 -3.755 1.00 38.53 89 ASP A O 1
ATOM 738 N N . SER A 1 90 ? 21.280 2.494 -2.220 1.00 47.12 90 SER A N 1
ATOM 739 C CA . SER A 1 90 ? 20.119 2.491 -1.311 1.00 47.12 90 SER A CA 1
ATOM 740 C C . SER A 1 90 ? 18.959 1.524 -1.609 1.00 47.12 90 SER A C 1
ATOM 742 O O . SER A 1 90 ? 17.796 1.907 -1.699 1.00 47.12 90 SER A O 1
ATOM 744 N N . ILE A 1 91 ? 19.225 0.221 -1.520 1.00 50.03 91 ILE A N 1
ATOM 745 C CA . ILE A 1 91 ? 18.461 -0.569 -0.538 1.00 50.03 91 ILE A CA 1
ATOM 746 C C . ILE A 1 91 ? 19.454 -1.225 0.411 1.00 50.03 91 ILE A C 1
ATOM 748 O O . ILE A 1 91 ? 19.869 -2.372 0.256 1.00 50.03 91 ILE A O 1
ATOM 752 N N . SER A 1 92 ? 19.842 -0.436 1.416 1.00 45.50 92 SER A N 1
ATOM 753 C CA . SER A 1 92 ? 20.415 -0.957 2.643 1.00 45.50 92 SER A CA 1
ATOM 754 C C . SER A 1 92 ? 19.414 -1.948 3.231 1.00 45.50 92 SER A C 1
ATOM 756 O O . SER A 1 92 ? 18.378 -1.579 3.790 1.00 45.50 92 SER A O 1
ATOM 758 N N . VAL A 1 93 ? 19.738 -3.227 3.098 1.00 42.25 93 VAL A N 1
ATOM 759 C CA . V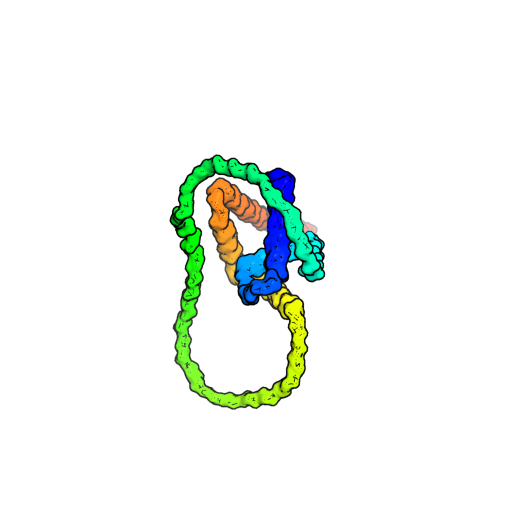AL A 1 93 ? 19.257 -4.285 3.976 1.00 42.25 93 VAL A CA 1
ATOM 760 C C . VAL A 1 93 ? 19.831 -3.971 5.361 1.00 42.25 93 VAL A C 1
ATOM 762 O O . VAL A 1 93 ? 20.845 -4.517 5.781 1.00 42.25 93 VAL A O 1
ATOM 765 N N . CYS A 1 94 ? 19.212 -3.023 6.067 1.00 45.94 94 CYS A N 1
ATOM 766 C CA . CYS A 1 94 ? 19.415 -2.851 7.498 1.00 45.94 94 CYS A CA 1
ATOM 767 C C . CYS A 1 94 ? 18.638 -3.966 8.194 1.00 45.94 94 CYS A C 1
ATOM 769 O O . CYS A 1 94 ? 17.536 -3.780 8.707 1.00 45.94 94 CYS A O 1
ATOM 771 N N . LEU A 1 95 ? 19.246 -5.152 8.183 1.00 44.12 95 LEU A N 1
ATOM 772 C CA . LEU A 1 95 ? 19.092 -6.137 9.243 1.00 44.12 95 LEU A CA 1
ATOM 773 C C . LEU A 1 95 ? 19.634 -5.481 10.517 1.00 44.12 95 LEU A C 1
ATOM 775 O O . LEU A 1 95 ? 20.800 -5.649 10.862 1.00 44.12 95 LEU A O 1
ATOM 779 N N . SER A 1 96 ? 18.820 -4.650 11.166 1.00 46.50 96 SER A N 1
ATOM 780 C CA . SER A 1 96 ? 19.172 -4.134 12.482 1.00 46.50 96 SER A CA 1
ATOM 781 C C . SER A 1 96 ? 18.840 -5.183 13.546 1.00 46.50 96 SER A C 1
ATOM 783 O O . SER A 1 96 ? 17.789 -5.824 13.470 1.00 46.50 96 SER A O 1
ATOM 785 N N . PRO A 1 97 ? 19.753 -5.402 14.504 1.00 44.34 97 PRO A N 1
ATOM 786 C CA . PRO A 1 97 ? 19.822 -6.616 15.305 1.00 44.34 97 PRO A CA 1
ATOM 787 C C . PRO A 1 97 ? 18.817 -6.545 16.455 1.00 44.34 97 PRO A C 1
ATOM 789 O O . PRO A 1 97 ? 18.653 -5.490 17.068 1.00 44.34 97 PRO A O 1
ATOM 792 N N . MET A 1 98 ? 18.158 -7.665 16.767 1.00 55.19 98 MET A N 1
ATOM 793 C CA . MET A 1 98 ? 17.342 -7.755 17.977 1.00 55.19 98 MET A CA 1
ATOM 794 C C . MET A 1 98 ? 18.188 -7.432 19.221 1.00 55.19 98 MET A C 1
ATOM 796 O O . MET A 1 98 ? 19.323 -7.905 19.320 1.00 55.19 98 MET A O 1
ATOM 800 N N . PRO A 1 99 ? 17.642 -6.660 20.176 1.00 62.34 99 PRO A N 1
ATOM 801 C CA . PRO A 1 99 ? 18.307 -6.373 21.433 1.00 62.34 99 PRO A CA 1
ATOM 802 C C . PRO A 1 99 ? 18.358 -7.627 22.310 1.00 62.34 99 PRO A C 1
ATOM 804 O O . PRO A 1 99 ? 17.345 -8.283 22.555 1.00 62.34 99 PRO A O 1
ATOM 807 N N . SER A 1 100 ? 19.564 -7.926 22.781 1.00 40.97 100 SER A N 1
ATOM 808 C CA . SER A 1 100 ? 19.888 -8.915 23.801 1.00 40.97 100 SER A CA 1
ATOM 809 C C . SER A 1 100 ? 19.094 -8.682 25.087 1.00 40.97 100 SER A C 1
ATOM 811 O O . SER A 1 100 ? 19.172 -7.597 25.660 1.00 40.97 100 SER A O 1
ATOM 813 N N . THR A 1 101 ? 18.429 -9.717 25.599 1.00 58.16 101 THR A N 1
ATOM 814 C CA . THR A 1 101 ? 18.092 -9.857 27.026 1.00 58.16 101 THR A CA 1
ATOM 815 C C . THR A 1 101 ? 18.223 -11.331 27.445 1.00 58.16 101 THR A C 1
ATOM 817 O O . THR A 1 101 ? 18.197 -12.215 26.588 1.00 58.16 101 THR A O 1
ATOM 820 N N . PRO A 1 102 ? 18.527 -11.592 28.728 1.00 50.47 102 PRO A N 1
ATOM 821 C CA . PRO A 1 102 ? 19.624 -12.475 29.104 1.00 50.47 102 PRO A CA 1
ATOM 822 C C . PRO A 1 102 ? 19.208 -13.914 29.423 1.00 50.47 102 PRO A C 1
ATOM 824 O O . PRO A 1 102 ? 18.162 -14.176 30.005 1.00 50.47 102 PRO A O 1
ATOM 827 N N . ASP A 1 103 ? 20.110 -14.817 29.047 1.00 45.84 103 ASP A N 1
ATOM 828 C CA . ASP A 1 103 ? 20.640 -15.934 29.833 1.00 45.84 103 ASP A CA 1
ATOM 829 C C . ASP A 1 103 ? 19.973 -16.183 31.201 1.00 45.84 103 ASP A C 1
ATOM 831 O O . ASP A 1 103 ? 20.241 -15.471 32.168 1.00 45.84 103 ASP A O 1
ATOM 835 N N . THR A 1 104 ? 19.122 -17.211 31.302 1.00 47.69 104 THR A N 1
ATOM 836 C CA . THR A 1 104 ? 18.882 -17.935 32.563 1.00 47.69 104 THR A CA 1
ATOM 837 C C . THR A 1 104 ? 18.322 -19.342 32.291 1.00 47.69 104 THR A C 1
ATOM 839 O O . THR A 1 104 ? 17.151 -19.503 31.965 1.00 47.69 104 THR A O 1
ATOM 842 N N . GLY A 1 105 ? 19.163 -20.363 32.490 1.00 42.91 105 GLY A N 1
ATOM 843 C CA . GLY A 1 105 ? 18.781 -21.587 33.213 1.00 42.91 105 GLY A CA 1
ATOM 844 C C . GLY A 1 105 ? 18.056 -22.716 32.465 1.00 42.91 105 GLY A C 1
ATOM 845 O O . GLY A 1 105 ? 16.841 -22.847 32.547 1.00 42.91 105 GLY A O 1
ATOM 846 N N . LEU A 1 106 ? 18.840 -23.621 31.869 1.00 50.31 106 LEU A N 1
ATOM 847 C CA . LEU A 1 106 ? 18.556 -25.071 31.797 1.00 50.31 106 LEU A CA 1
ATOM 848 C C . LEU A 1 106 ? 18.525 -25.658 33.240 1.00 50.31 106 LEU A C 1
ATOM 850 O O . LEU A 1 106 ? 19.193 -25.063 34.093 1.00 50.31 106 LEU A O 1
ATOM 854 N N . PRO A 1 107 ? 17.824 -26.778 33.564 1.00 46.19 107 PRO A N 1
ATOM 855 C CA . PRO A 1 107 ? 18.078 -28.086 32.945 1.00 46.19 107 PRO A CA 1
ATOM 856 C C . PRO A 1 107 ? 16.876 -29.036 32.741 1.00 46.19 107 PRO A C 1
ATOM 858 O O . PRO A 1 107 ? 15.815 -28.894 33.332 1.00 46.19 107 PRO A O 1
ATOM 861 N N . GLU A 1 108 ? 17.132 -29.998 31.847 1.00 50.47 108 GLU A N 1
ATOM 862 C CA . GLU A 1 108 ? 16.746 -31.419 31.871 1.00 50.47 108 GLU A CA 1
ATOM 863 C C . GLU A 1 108 ? 15.353 -31.814 32.389 1.00 50.47 108 GLU A C 1
ATOM 865 O O . GLU A 1 108 ? 15.063 -31.713 33.570 1.00 50.47 108 GLU A O 1
ATOM 870 N N . GLU A 1 109 ? 14.535 -32.418 31.519 1.00 52.59 109 GLU A N 1
ATOM 871 C CA . GLU A 1 109 ? 14.252 -33.861 31.587 1.00 52.59 109 GLU A CA 1
ATOM 872 C C . GLU A 1 109 ? 13.329 -34.321 30.438 1.00 52.59 109 GLU A C 1
ATOM 874 O O . GLU A 1 109 ? 12.299 -33.728 30.138 1.00 52.59 109 GLU A O 1
ATOM 879 N N . CYS A 1 110 ? 13.762 -35.409 29.795 1.00 39.94 110 CYS A N 1
ATOM 880 C CA . CYS A 1 110 ? 12.972 -36.570 29.385 1.00 39.94 110 CYS A CA 1
ATOM 881 C C . CYS A 1 110 ? 11.626 -36.368 28.644 1.00 39.94 110 CYS A C 1
ATOM 883 O O . CYS A 1 110 ? 10.609 -35.983 29.200 1.00 39.94 110 CYS A O 1
ATOM 885 N N . VAL A 1 111 ? 11.575 -36.815 27.385 1.00 48.56 111 VAL A N 1
ATOM 886 C CA . VAL A 1 111 ? 10.984 -38.106 26.954 1.00 48.56 111 VAL A CA 1
ATOM 887 C C . VAL A 1 111 ? 10.659 -38.007 25.456 1.00 48.56 111 VAL A C 1
ATOM 889 O O . VAL A 1 111 ? 9.781 -37.276 25.009 1.00 48.56 111 VAL A O 1
ATOM 892 N N . SER A 1 112 ? 11.385 -38.800 24.670 1.00 40.84 112 SER A N 1
ATOM 893 C CA . SER A 1 112 ? 11.138 -39.074 23.254 1.00 40.84 112 SER A CA 1
ATOM 894 C C . SER A 1 112 ? 9.927 -40.003 23.083 1.00 40.84 112 SER A C 1
ATOM 896 O O . SER A 1 112 ? 9.946 -41.097 23.651 1.00 40.84 112 SER A O 1
ATOM 898 N N . PRO A 1 113 ? 8.927 -39.679 22.239 1.00 58.50 113 PRO A N 1
ATOM 899 C CA . PRO A 1 113 ? 8.069 -40.692 21.656 1.00 58.50 113 PRO A CA 1
ATOM 900 C C . PRO A 1 113 ? 8.534 -40.987 20.225 1.00 58.50 113 PRO A C 1
ATOM 902 O O . PRO A 1 113 ? 8.236 -40.271 19.268 1.00 58.50 113 PRO A O 1
ATOM 905 N N . ARG A 1 114 ? 9.229 -42.119 20.068 1.00 42.66 114 ARG A N 1
ATOM 906 C CA . ARG A 1 114 ? 9.223 -42.887 18.817 1.00 42.66 114 ARG A CA 1
ATOM 907 C C . ARG A 1 114 ? 7.764 -43.177 18.461 1.00 42.66 114 ARG A C 1
ATOM 909 O O . ARG A 1 114 ? 7.118 -43.953 19.155 1.00 42.66 114 ARG A O 1
ATOM 916 N N . SER A 1 115 ? 7.252 -42.623 17.366 1.00 55.44 115 SER A N 1
ATOM 917 C CA . SER A 1 115 ? 6.037 -43.160 16.754 1.00 55.44 115 SER A CA 1
ATOM 918 C C . SER A 1 115 ? 6.066 -43.055 15.230 1.00 55.44 115 SER A C 1
ATOM 920 O O . SER A 1 115 ? 6.209 -41.992 14.637 1.00 55.44 115 SER A O 1
ATOM 922 N N . SER A 1 116 ? 5.981 -44.249 14.640 1.00 51.97 116 SER A N 1
ATOM 923 C CA . SER A 1 116 ? 5.424 -44.611 13.335 1.00 51.97 116 SER A CA 1
ATOM 924 C C . SER A 1 116 ? 5.762 -43.754 12.113 1.00 51.97 116 SER A C 1
ATOM 926 O O . SER A 1 116 ? 5.262 -42.649 11.912 1.00 51.97 116 SER A O 1
ATOM 928 N N . SER A 1 117 ? 6.493 -44.388 11.195 1.00 45.22 117 SER A N 1
ATOM 929 C CA . SER A 1 117 ? 6.564 -44.057 9.776 1.00 45.22 117 SER A CA 1
ATOM 930 C C . SER A 1 117 ? 5.169 -44.088 9.129 1.00 45.22 117 SER A C 1
ATOM 932 O O . SER A 1 117 ? 4.767 -45.081 8.521 1.00 45.22 117 SER A O 1
ATOM 934 N N . SER A 1 118 ? 4.416 -42.999 9.251 1.00 57.03 118 SER A N 1
ATOM 935 C CA . SER A 1 118 ? 3.192 -42.798 8.482 1.00 57.03 118 SER A CA 1
ATOM 936 C C . SER A 1 118 ? 3.537 -42.205 7.122 1.00 57.03 118 SER A C 1
ATOM 938 O O . SER A 1 118 ? 4.242 -41.201 7.008 1.00 57.03 118 SER A O 1
ATOM 940 N N . LYS A 1 119 ? 3.061 -42.896 6.083 1.00 58.72 119 LYS A N 1
ATOM 941 C CA . LYS A 1 119 ? 3.176 -42.571 4.658 1.00 58.72 119 LYS A CA 1
ATOM 942 C C . LYS A 1 119 ? 2.971 -41.070 4.434 1.00 58.72 119 LYS A C 1
ATOM 944 O O . LYS A 1 119 ? 1.851 -40.577 4.533 1.00 58.72 119 LYS A O 1
ATOM 949 N N . ARG A 1 120 ? 4.049 -40.344 4.119 1.00 59.97 120 ARG A N 1
ATOM 950 C CA . ARG A 1 120 ? 3.959 -38.943 3.693 1.00 59.97 120 ARG A CA 1
ATOM 951 C C . ARG A 1 120 ? 3.262 -38.915 2.338 1.00 59.97 120 ARG A C 1
ATOM 953 O O . ARG A 1 120 ? 3.878 -39.214 1.315 1.00 59.97 120 ARG A O 1
ATOM 960 N N . HIS A 1 121 ? 1.972 -38.599 2.354 1.00 63.56 121 HIS A N 1
ATOM 961 C CA . HIS A 1 121 ? 1.237 -38.213 1.162 1.00 63.56 121 HIS A CA 1
ATOM 962 C C . HIS A 1 121 ? 1.992 -37.026 0.552 1.00 63.56 121 HIS A C 1
ATOM 964 O O . HIS A 1 121 ? 2.230 -36.027 1.229 1.00 63.56 121 HIS A O 1
ATOM 970 N N . ARG A 1 122 ? 2.460 -37.161 -0.692 1.00 61.66 122 ARG A N 1
ATOM 971 C CA . ARG A 1 122 ? 3.009 -36.029 -1.440 1.00 61.66 122 ARG A CA 1
ATOM 972 C C . ARG A 1 122 ? 1.838 -35.095 -1.731 1.00 61.66 122 ARG A C 1
ATOM 974 O O . ARG A 1 122 ? 1.141 -35.299 -2.720 1.00 61.66 122 ARG A O 1
ATOM 981 N N . SER A 1 123 ? 1.592 -34.128 -0.851 1.00 60.28 123 SER A N 1
ATOM 982 C CA . SER A 1 123 ? 0.780 -32.960 -1.184 1.00 60.28 123 SER A CA 1
ATOM 983 C C . SER A 1 123 ? 1.378 -32.356 -2.450 1.00 60.28 123 SER A C 1
ATOM 985 O O . SER A 1 123 ? 2.587 -32.103 -2.506 1.00 60.28 123 SER A O 1
ATOM 987 N N . SER A 1 124 ? 0.573 -32.225 -3.504 1.00 69.75 124 SER A N 1
ATOM 988 C CA . SER A 1 124 ? 1.019 -31.556 -4.720 1.00 69.75 124 SER A CA 1
ATOM 989 C C . SER A 1 124 ? 1.356 -30.103 -4.382 1.00 69.75 124 SER A C 1
ATOM 991 O O . SER A 1 124 ? 0.778 -29.518 -3.471 1.00 69.75 124 SER A O 1
ATOM 993 N N . GLU A 1 125 ? 2.301 -29.506 -5.103 1.00 75.75 125 GLU A N 1
ATOM 994 C CA . GLU A 1 125 ? 2.704 -28.103 -4.913 1.00 75.75 125 GLU A CA 1
ATOM 995 C C . GLU A 1 125 ? 1.494 -27.148 -4.898 1.00 75.75 125 GLU A C 1
ATOM 997 O O . GLU A 1 125 ? 1.434 -26.239 -4.075 1.00 75.75 125 GLU A O 1
ATOM 1002 N N . SER A 1 126 ? 0.466 -27.456 -5.700 1.00 78.81 126 SER A N 1
ATOM 1003 C CA . SER A 1 126 ? -0.815 -26.744 -5.730 1.00 78.81 126 SER A CA 1
ATOM 1004 C C . SER A 1 126 ? -1.588 -26.775 -4.404 1.00 78.81 126 SER A C 1
ATOM 1006 O O . SER A 1 126 ? -2.243 -25.800 -4.058 1.00 78.81 126 SER A O 1
ATOM 1008 N N . ASP A 1 127 ? -1.530 -27.881 -3.660 1.00 87.75 127 ASP A N 1
ATOM 1009 C CA . ASP A 1 127 ? -2.230 -28.048 -2.379 1.00 87.75 127 ASP A CA 1
ATOM 1010 C C . ASP A 1 127 ? -1.591 -27.166 -1.296 1.00 87.75 127 ASP A C 1
ATOM 1012 O O . ASP A 1 127 ? -2.268 -26.460 -0.551 1.00 87.75 127 ASP A O 1
ATOM 1016 N N . ILE A 1 128 ? -0.256 -27.098 -1.300 1.00 87.12 128 ILE A N 1
ATOM 1017 C CA . I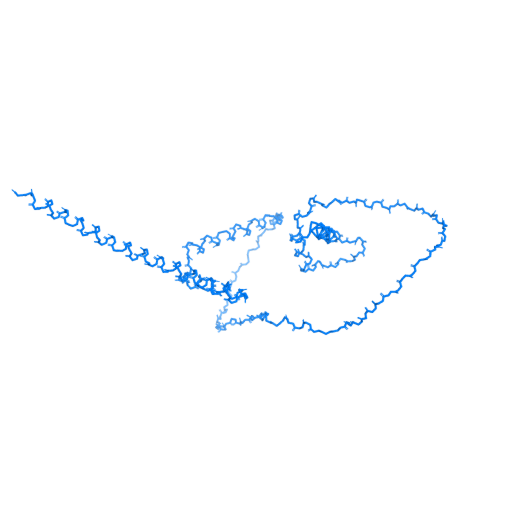LE A 1 128 ? 0.510 -26.218 -0.410 1.00 87.12 128 ILE A CA 1
ATOM 1018 C C . ILE A 1 128 ? 0.248 -24.743 -0.748 1.00 87.12 128 ILE A C 1
ATOM 1020 O O . ILE A 1 128 ? 0.128 -23.917 0.156 1.00 87.12 128 ILE A O 1
ATOM 1024 N N . GLU A 1 129 ? 0.176 -24.384 -2.032 1.00 89.56 129 GLU A N 1
ATOM 1025 C CA . GLU A 1 129 ? -0.141 -23.014 -2.456 1.00 89.56 129 GLU A CA 1
ATOM 1026 C C . GLU A 1 129 ? -1.553 -22.592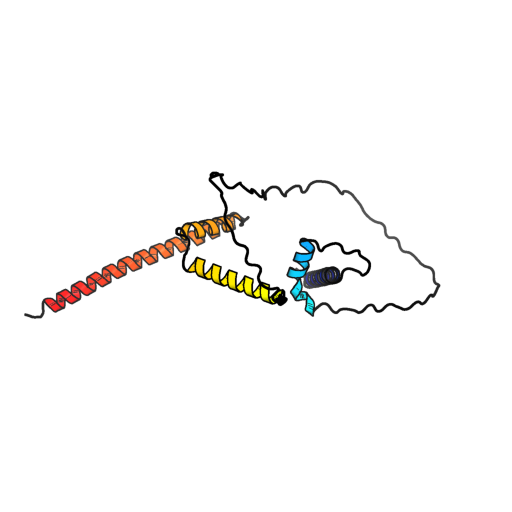 -2.039 1.00 89.56 129 GLU A C 1
ATOM 1028 O O . GLU A 1 129 ? -1.719 -21.497 -1.498 1.00 89.56 129 GLU A O 1
ATOM 1033 N N . LEU A 1 130 ? -2.548 -23.469 -2.196 1.00 90.44 130 LEU A N 1
ATOM 1034 C CA . LEU A 1 130 ? -3.913 -23.216 -1.727 1.00 90.44 130 LEU A CA 1
ATOM 1035 C C . LEU A 1 130 ? -3.967 -23.062 -0.205 1.00 90.44 130 LEU A C 1
ATOM 1037 O O . LEU A 1 130 ? -4.586 -22.120 0.291 1.00 90.44 130 LEU A O 1
ATOM 1041 N N . GLN A 1 131 ? -3.260 -23.912 0.543 1.00 91.50 131 GLN A N 1
ATOM 1042 C CA . GLN A 1 131 ? -3.181 -23.794 1.998 1.00 91.50 131 GLN A CA 1
ATOM 1043 C C . GLN A 1 131 ? -2.512 -22.478 2.431 1.00 91.50 131 GLN A C 1
ATOM 1045 O O . GLN A 1 131 ? -2.977 -21.830 3.367 1.00 91.50 131 GLN A O 1
ATOM 1050 N N . LYS A 1 132 ? -1.453 -22.035 1.739 1.00 94.25 132 LYS A N 1
ATOM 1051 C CA . LYS A 1 132 ? -0.809 -20.734 1.998 1.00 94.25 132 LYS A CA 1
ATOM 1052 C C . LYS A 1 132 ? -1.749 -19.564 1.726 1.00 94.25 132 LYS A C 1
ATOM 1054 O O . LYS A 1 132 ? -1.780 -18.626 2.520 1.00 94.25 132 LYS A O 1
ATOM 1059 N N . LEU A 1 133 ? -2.503 -19.609 0.626 1.00 93.12 133 LEU A N 1
ATOM 1060 C CA . LEU A 1 133 ? -3.498 -18.584 0.305 1.00 93.12 133 LEU A CA 1
ATOM 1061 C C . LEU A 1 133 ? -4.605 -18.530 1.359 1.00 93.12 133 LEU A C 1
ATOM 1063 O O . LEU A 1 133 ? -4.992 -17.439 1.769 1.00 93.12 133 LEU A O 1
ATOM 1067 N N . GLU A 1 134 ? -5.063 -19.682 1.846 1.00 93.56 134 GLU A N 1
ATOM 1068 C CA . GLU A 1 134 ? -6.066 -19.748 2.909 1.00 93.56 134 GLU A CA 1
ATOM 1069 C C . GLU A 1 134 ? -5.528 -19.176 4.230 1.00 93.56 134 GLU A C 1
ATOM 1071 O O . GLU A 1 134 ? -6.199 -18.366 4.868 1.00 93.56 134 GLU A O 1
ATOM 1076 N N . VAL A 1 135 ? -4.282 -19.488 4.604 1.00 92.44 135 VAL A N 1
ATOM 1077 C CA . VAL A 1 135 ? -3.627 -18.877 5.776 1.00 92.44 135 VAL A CA 1
ATOM 1078 C C . VAL A 1 135 ? -3.505 -17.359 5.613 1.00 92.44 135 VAL A C 1
ATOM 1080 O O . VAL A 1 135 ? -3.862 -16.622 6.530 1.00 92.44 135 VAL A O 1
ATOM 1083 N N . LEU A 1 136 ? -3.061 -16.866 4.452 1.00 94.19 136 LEU A N 1
ATOM 1084 C CA . LEU A 1 136 ? -2.964 -15.426 4.178 1.00 94.19 136 LEU A CA 1
ATOM 1085 C C . LEU A 1 136 ? -4.328 -14.736 4.254 1.00 94.19 136 LEU A C 1
ATOM 1087 O O . LEU A 1 136 ? -4.443 -13.658 4.837 1.00 94.19 136 LEU A O 1
ATOM 1091 N N . LYS A 1 137 ? -5.372 -15.370 3.718 1.00 92.19 137 LYS A N 1
ATOM 1092 C CA . LYS A 1 137 ? -6.748 -14.881 3.806 1.00 92.19 137 LYS A CA 1
ATOM 1093 C C . LYS A 1 137 ? -7.204 -14.793 5.263 1.00 92.19 137 LYS A C 1
ATOM 1095 O O . LYS A 1 137 ? -7.689 -13.739 5.674 1.00 92.19 137 LYS A O 1
ATOM 1100 N N . GLN A 1 138 ? -6.978 -15.835 6.063 1.00 90.50 138 GLN A N 1
ATOM 1101 C CA . GLN A 1 138 ? -7.300 -15.839 7.495 1.00 90.50 138 GLN A CA 1
ATOM 1102 C C . GLN A 1 138 ? -6.516 -14.778 8.276 1.00 90.50 138 GLN A C 1
ATOM 1104 O O . GLN A 1 138 ? -7.079 -14.113 9.144 1.00 90.50 138 GLN A O 1
ATOM 1109 N N . MET A 1 139 ? -5.236 -14.578 7.958 1.00 88.50 139 MET A N 1
ATOM 1110 C CA . MET A 1 139 ? -4.427 -13.511 8.551 1.00 88.50 139 MET A CA 1
ATOM 1111 C C . MET A 1 139 ? -4.970 -12.128 8.181 1.00 88.50 139 MET A C 1
ATOM 1113 O O . MET A 1 139 ? -5.115 -11.285 9.060 1.00 88.50 139 MET A O 1
ATOM 1117 N N . SER A 1 140 ? -5.325 -11.905 6.911 1.00 86.06 140 SER A N 1
ATOM 1118 C CA . SER A 1 140 ? -5.874 -10.622 6.450 1.00 86.06 140 SER A CA 1
ATOM 1119 C C . SER A 1 140 ? -7.207 -10.280 7.120 1.00 86.06 140 SER A C 1
ATOM 1121 O O . SER A 1 140 ? -7.396 -9.143 7.542 1.00 86.06 140 SER A O 1
ATOM 1123 N N . ALA A 1 141 ? -8.088 -11.269 7.308 1.00 83.38 141 ALA A N 1
ATOM 1124 C CA . ALA A 1 141 ? -9.349 -11.085 8.020 1.00 83.38 141 ALA A CA 1
ATOM 1125 C C . ALA A 1 141 ? -9.111 -10.681 9.483 1.00 83.38 141 ALA A C 1
ATOM 1127 O O . ALA A 1 141 ? -9.679 -9.702 9.953 1.00 83.38 141 ALA A O 1
ATOM 1128 N N . LYS A 1 142 ? -8.178 -11.349 10.176 1.00 78.75 142 LYS A N 1
ATOM 1129 C CA . LYS A 1 142 ? -7.836 -11.019 11.569 1.00 78.75 142 LYS A CA 1
ATOM 1130 C C . LYS A 1 142 ? -7.266 -9.610 11.743 1.00 78.75 142 LYS A C 1
ATOM 1132 O O . LYS A 1 142 ? -7.515 -9.000 12.778 1.00 78.75 142 LYS A O 1
ATOM 1137 N N . VAL A 1 143 ? -6.513 -9.105 10.762 1.00 75.94 143 VAL A N 1
ATOM 1138 C CA . VAL A 1 143 ? -5.987 -7.726 10.769 1.00 75.94 143 VAL A CA 1
ATOM 1139 C C . VAL A 1 143 ? -7.106 -6.698 10.573 1.00 75.94 143 VAL A C 1
ATOM 1141 O O . VAL A 1 143 ? -7.024 -5.607 11.125 1.00 75.94 143 VAL A O 1
ATOM 1144 N N . LEU A 1 144 ? -8.157 -7.036 9.818 1.00 71.06 144 LEU A N 1
ATOM 1145 C CA . LEU A 1 144 ? -9.335 -6.175 9.670 1.00 71.06 144 LEU A CA 1
ATOM 1146 C C . LEU A 1 144 ? -10.222 -6.189 10.922 1.00 71.06 144 LEU A C 1
ATOM 1148 O O . LEU A 1 144 ? -10.731 -5.139 11.303 1.00 71.06 144 LEU A O 1
ATOM 1152 N N . ASP A 1 145 ? -10.368 -7.347 11.571 1.00 72.12 145 ASP A N 1
ATOM 1153 C CA . ASP A 1 145 ? -11.162 -7.489 12.800 1.00 72.12 145 ASP A CA 1
ATOM 1154 C C . ASP A 1 145 ? -10.468 -6.869 14.021 1.00 72.12 145 ASP A C 1
ATOM 1156 O O . ASP A 1 145 ? -11.123 -6.353 14.923 1.00 72.12 145 ASP A O 1
ATOM 1160 N N . ASN A 1 146 ? -9.135 -6.915 14.053 1.00 66.19 146 ASN A N 1
ATOM 1161 C CA . ASN A 1 146 ? -8.310 -6.295 15.083 1.00 66.19 146 ASN A CA 1
ATOM 1162 C C . ASN A 1 146 ? -7.349 -5.325 14.405 1.00 66.19 146 ASN A C 1
ATOM 1164 O O . ASN A 1 146 ? -6.161 -5.644 14.254 1.00 66.19 146 ASN A O 1
ATOM 1168 N N . PRO A 1 147 ? -7.850 -4.157 13.963 1.00 69.25 147 PRO A N 1
ATOM 1169 C CA . PRO A 1 147 ? -6.960 -3.145 13.446 1.00 69.25 147 PRO A CA 1
ATOM 1170 C C . PRO A 1 147 ? -5.920 -2.837 14.531 1.00 69.25 147 PRO A C 1
ATOM 1172 O O . PRO A 1 147 ? -6.258 -2.833 15.721 1.00 69.25 147 PRO A O 1
ATOM 1175 N N . PRO A 1 148 ? -4.649 -2.608 14.157 1.00 71.62 148 PRO A N 1
ATOM 1176 C CA . PRO A 1 148 ? -3.646 -2.193 15.125 1.00 71.62 148 PRO A CA 1
ATOM 1177 C C . PRO A 1 148 ? -4.195 -1.000 15.908 1.00 71.62 148 PRO A C 1
ATOM 1179 O O . PRO A 1 148 ? -4.920 -0.181 15.337 1.00 71.62 148 PRO A O 1
ATOM 1182 N N . SER A 1 149 ? -3.852 -0.891 17.198 1.00 72.44 149 SER A N 1
ATOM 1183 C CA . SER A 1 149 ? -4.363 0.165 18.091 1.00 72.44 149 SER A CA 1
ATOM 1184 C C . SER A 1 149 ? -4.222 1.578 17.511 1.00 72.44 149 SER A C 1
ATOM 1186 O O . SER A 1 149 ? -4.911 2.493 17.948 1.00 72.44 149 SER A O 1
ATOM 1188 N N . ASP A 1 150 ? -3.358 1.736 16.506 1.00 85.88 150 ASP A N 1
ATOM 1189 C CA . ASP A 1 150 ? -3.182 2.942 15.719 1.00 85.88 150 ASP A CA 1
ATOM 1190 C C . ASP A 1 150 ? -3.414 2.725 14.206 1.00 85.88 150 ASP A C 1
ATOM 1192 O O . ASP A 1 150 ? -2.542 2.943 13.360 1.00 85.88 150 ASP A O 1
ATOM 1196 N N . ALA A 1 151 ? -4.613 2.267 13.838 1.00 85.31 151 ALA A N 1
ATOM 1197 C CA . ALA A 1 151 ? -5.036 2.131 12.440 1.00 85.31 151 ALA A CA 1
ATOM 1198 C C . ALA A 1 151 ? -4.844 3.434 11.642 1.00 85.31 151 ALA A C 1
ATOM 1200 O O . ALA A 1 151 ? -4.499 3.406 10.458 1.00 85.31 151 ALA A O 1
ATOM 1201 N N . ALA A 1 152 ? -5.031 4.575 12.313 1.00 88.94 152 ALA A N 1
ATOM 1202 C CA . ALA A 1 152 ? -4.833 5.900 11.747 1.00 88.94 152 ALA A CA 1
ATOM 1203 C C . ALA A 1 152 ? -3.363 6.151 11.378 1.00 88.94 152 ALA A C 1
ATOM 1205 O O . ALA A 1 152 ? -3.101 6.591 10.257 1.00 88.94 152 ALA A O 1
ATOM 1206 N N . ALA A 1 153 ? -2.399 5.833 12.248 1.00 90.81 153 ALA A N 1
ATOM 1207 C CA . ALA A 1 153 ? -0.983 5.980 11.911 1.00 90.81 153 ALA A CA 1
ATOM 1208 C C . ALA A 1 153 ? -0.515 4.980 10.857 1.00 90.81 153 ALA A C 1
ATOM 1210 O O . ALA A 1 153 ? 0.326 5.338 10.030 1.00 90.81 153 ALA A O 1
ATOM 1211 N N . VAL A 1 154 ? -1.057 3.758 10.833 1.00 90.44 154 VAL A N 1
ATOM 1212 C CA . VAL A 1 154 ? -0.736 2.786 9.772 1.00 90.44 154 VAL A CA 1
ATOM 1213 C C . VAL A 1 154 ? -1.206 3.310 8.419 1.00 90.44 154 VAL A C 1
ATOM 1215 O O . VAL A 1 154 ? -0.424 3.349 7.468 1.00 90.44 154 VAL A O 1
ATOM 1218 N N . PHE A 1 155 ? -2.446 3.797 8.341 1.00 92.19 155 PHE A N 1
ATOM 1219 C CA . PHE A 1 155 ? -2.965 4.430 7.133 1.00 92.19 155 PHE A CA 1
ATOM 1220 C C . PHE A 1 155 ? -2.146 5.667 6.740 1.00 92.19 155 PHE A C 1
ATOM 1222 O O . PHE A 1 155 ? -1.726 5.786 5.590 1.00 92.19 155 PHE A O 1
ATOM 1229 N N . ALA A 1 156 ? -1.854 6.561 7.689 1.00 93.75 156 ALA A N 1
ATOM 1230 C CA . ALA A 1 156 ? -1.063 7.762 7.431 1.00 93.75 156 ALA A CA 1
ATOM 1231 C C . ALA A 1 156 ? 0.353 7.428 6.933 1.00 93.75 156 ALA A C 1
ATOM 1233 O O . ALA A 1 156 ? 0.850 8.072 6.008 1.00 93.75 156 ALA A O 1
ATOM 1234 N N . SER A 1 157 ? 0.979 6.389 7.489 1.00 94.00 157 SER A N 1
ATOM 1235 C CA . SER A 1 157 ? 2.284 5.892 7.045 1.00 94.00 157 SER A CA 1
ATOM 1236 C C . SER A 1 157 ? 2.218 5.334 5.627 1.00 94.00 157 SER A C 1
ATOM 1238 O O . SER A 1 157 ? 3.077 5.668 4.813 1.00 94.00 157 SER A O 1
ATOM 1240 N N . GLN A 1 158 ? 1.181 4.558 5.290 1.00 94.81 158 GLN A N 1
ATOM 1241 C CA . GLN A 1 158 ? 0.981 4.056 3.928 1.00 94.81 158 GLN A CA 1
ATOM 1242 C C . GLN A 1 158 ? 0.810 5.203 2.931 1.00 94.81 158 GLN A C 1
ATOM 1244 O O . GLN A 1 158 ? 1.499 5.243 1.914 1.00 94.81 158 GLN A O 1
ATOM 1249 N N . VAL A 1 159 ? -0.055 6.171 3.240 1.00 96.56 159 VAL A N 1
ATOM 1250 C CA . VAL A 1 159 ? -0.259 7.358 2.400 1.00 96.56 159 VAL A CA 1
ATOM 1251 C C . VAL A 1 159 ? 1.051 8.128 2.221 1.00 96.56 159 VAL A C 1
ATOM 1253 O O . VAL A 1 159 ? 1.363 8.540 1.107 1.00 96.56 159 VAL A O 1
ATOM 1256 N N . ALA A 1 160 ? 1.850 8.289 3.280 1.00 96.62 160 ALA A N 1
ATOM 1257 C CA . ALA A 1 160 ? 3.145 8.959 3.204 1.00 96.62 160 ALA A CA 1
ATOM 1258 C C . ALA A 1 160 ? 4.159 8.198 2.334 1.00 96.62 160 ALA A C 1
ATOM 1260 O O . ALA A 1 160 ? 4.917 8.833 1.600 1.00 96.62 160 ALA A O 1
ATOM 1261 N N . MET A 1 161 ? 4.181 6.862 2.392 1.00 96.62 161 MET A N 1
ATOM 1262 C CA . MET A 1 161 ? 5.032 6.043 1.522 1.00 96.62 161 MET A CA 1
ATOM 1263 C C . MET A 1 161 ? 4.638 6.198 0.053 1.00 96.62 161 MET A C 1
ATOM 1265 O O . MET A 1 161 ? 5.490 6.547 -0.760 1.00 96.62 161 MET A O 1
ATOM 1269 N N . GLU A 1 162 ? 3.357 6.025 -0.277 1.00 96.75 162 GLU A N 1
ATOM 1270 C CA . GLU A 1 162 ? 2.854 6.174 -1.651 1.00 96.75 162 GLU A CA 1
ATOM 1271 C C . GLU A 1 162 ? 3.082 7.591 -2.189 1.00 96.75 162 GLU A C 1
ATOM 1273 O O . GLU A 1 162 ? 3.493 7.785 -3.331 1.00 96.75 162 GLU A O 1
ATOM 1278 N N . TYR A 1 163 ? 2.895 8.605 -1.342 1.00 97.12 163 TYR A N 1
ATOM 1279 C CA . TYR A 1 163 ? 3.141 9.997 -1.706 1.00 97.12 163 TYR A CA 1
ATOM 1280 C C . TYR A 1 163 ? 4.608 10.257 -2.079 1.00 97.12 163 TYR A C 1
ATOM 1282 O O . TYR A 1 163 ? 4.874 11.023 -3.004 1.00 97.12 163 TYR A O 1
ATOM 1290 N N . ARG A 1 164 ? 5.565 9.604 -1.401 1.00 96.56 164 ARG A N 1
ATOM 1291 C CA . ARG A 1 164 ? 7.004 9.716 -1.709 1.00 96.56 164 ARG A CA 1
ATOM 1292 C C . ARG A 1 164 ? 7.392 9.048 -3.028 1.00 96.56 164 ARG A C 1
ATOM 1294 O O . ARG A 1 164 ? 8.409 9.430 -3.597 1.00 96.56 164 ARG A O 1
ATOM 1301 N N . LEU A 1 165 ? 6.609 8.084 -3.518 1.00 97.19 165 LEU A N 1
ATOM 1302 C CA . LEU A 1 165 ? 6.852 7.434 -4.814 1.00 97.19 165 LEU A CA 1
ATOM 1303 C C . LEU A 1 165 ? 6.506 8.342 -6.003 1.00 97.19 165 LEU A C 1
ATOM 1305 O O . LEU A 1 165 ? 6.944 8.090 -7.125 1.00 97.19 165 LEU A O 1
ATOM 1309 N N . LEU A 1 166 ? 5.731 9.406 -5.779 1.00 97.44 166 LEU A N 1
ATOM 1310 C CA . LEU A 1 166 ? 5.388 10.378 -6.811 1.00 97.44 166 LEU A CA 1
ATOM 1311 C C . LEU A 1 166 ? 6.595 11.271 -7.117 1.00 97.44 166 LEU A C 1
ATOM 1313 O O . LEU A 1 166 ? 7.056 12.000 -6.244 1.00 97.44 166 LEU A O 1
ATOM 1317 N N . SER A 1 167 ? 7.078 11.269 -8.360 1.00 97.06 167 SER A N 1
ATOM 1318 C CA . SER A 1 167 ? 8.243 12.080 -8.753 1.00 97.06 167 SER A CA 1
ATOM 1319 C C . SER A 1 167 ? 7.897 13.530 -9.110 1.00 97.06 167 SER A C 1
ATOM 1321 O O . SER A 1 167 ? 8.694 14.423 -8.852 1.00 97.06 167 SER A O 1
ATOM 1323 N N . ASP A 1 168 ? 6.723 13.777 -9.705 1.00 98.00 168 ASP A N 1
ATOM 1324 C CA . ASP A 1 168 ? 6.316 15.113 -10.165 1.00 98.00 168 ASP A CA 1
ATOM 1325 C C . ASP A 1 168 ? 5.750 15.962 -9.002 1.00 98.00 168 ASP A C 1
ATOM 1327 O O . ASP A 1 168 ? 4.688 15.622 -8.456 1.00 98.00 168 ASP A O 1
ATOM 1331 N N . PRO A 1 169 ? 6.382 17.103 -8.651 1.00 97.56 169 PRO A N 1
ATOM 1332 C CA . PRO A 1 169 ? 5.882 18.013 -7.620 1.00 97.56 169 PRO A CA 1
ATOM 1333 C C . PRO A 1 169 ? 4.463 18.536 -7.889 1.00 97.56 169 PRO A C 1
ATOM 1335 O O . PRO A 1 169 ? 3.693 18.764 -6.951 1.00 97.56 169 PRO A O 1
ATOM 1338 N N . ALA A 1 170 ? 4.071 18.709 -9.156 1.00 97.88 170 ALA A N 1
ATOM 1339 C CA . ALA A 1 170 ? 2.728 19.165 -9.501 1.00 97.88 170 ALA A CA 1
ATOM 1340 C C . ALA A 1 170 ? 1.671 18.090 -9.195 1.00 97.88 170 ALA A C 1
ATOM 1342 O O . ALA A 1 170 ? 0.582 18.416 -8.711 1.00 97.88 170 ALA A O 1
ATOM 1343 N N . VAL A 1 171 ? 1.987 16.810 -9.430 1.00 98.12 171 VAL A N 1
ATOM 1344 C CA . VAL A 1 171 ? 1.129 15.675 -9.042 1.00 98.12 171 VAL A CA 1
ATOM 1345 C C . VAL A 1 171 ? 1.028 15.586 -7.522 1.00 98.12 171 V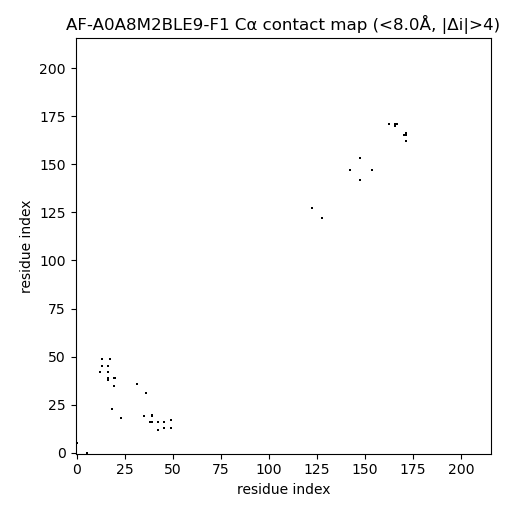AL A C 1
ATOM 1347 O O . VAL A 1 171 ? -0.085 15.533 -7.001 1.00 98.12 171 VAL A O 1
ATOM 1350 N N . GLN A 1 172 ? 2.157 15.646 -6.812 1.00 97.88 172 GLN A N 1
ATOM 1351 C CA . GLN A 1 172 ? 2.194 15.658 -5.347 1.00 97.88 172 GLN A CA 1
ATOM 1352 C C . GLN A 1 172 ? 1.279 16.749 -4.763 1.00 97.88 172 GLN A C 1
ATOM 1354 O O . GLN A 1 172 ? 0.426 16.476 -3.916 1.00 97.88 172 GLN A O 1
ATOM 1359 N N . MET A 1 173 ? 1.371 17.979 -5.277 1.00 98.12 173 MET A N 1
ATOM 1360 C CA . MET A 1 173 ? 0.521 19.087 -4.832 1.00 98.12 173 MET A CA 1
ATOM 1361 C C . MET A 1 173 ? -0.971 18.849 -5.090 1.00 98.12 173 MET A C 1
ATOM 1363 O O . MET A 1 173 ? -1.794 19.194 -4.236 1.00 98.12 173 MET A O 1
ATOM 1367 N N . ARG A 1 174 ? -1.345 18.250 -6.229 1.00 98.19 174 ARG A N 1
ATOM 1368 C CA . ARG A 1 174 ? -2.745 17.882 -6.512 1.00 98.19 174 ARG A CA 1
ATOM 1369 C C . ARG A 1 174 ? -3.253 16.816 -5.543 1.00 98.19 174 ARG A C 1
ATOM 1371 O O . ARG A 1 174 ? -4.315 17.009 -4.955 1.00 98.19 174 ARG A O 1
ATOM 1378 N N . VAL A 1 175 ? -2.476 15.756 -5.318 1.00 98.19 175 VAL A N 1
ATOM 1379 C CA . VAL A 1 175 ? -2.814 14.677 -4.372 1.00 98.19 175 VAL A CA 1
ATOM 1380 C C . VAL A 1 175 ? -2.982 15.233 -2.959 1.00 98.19 175 VAL A C 1
ATOM 1382 O O . VAL A 1 175 ? -3.984 14.956 -2.303 1.00 98.19 175 VAL A O 1
ATOM 1385 N N . ARG A 1 176 ? -2.066 16.099 -2.509 1.00 97.12 176 ARG A N 1
ATOM 1386 C CA . ARG A 1 176 ? -2.157 16.755 -1.197 1.00 97.12 176 ARG A CA 1
ATOM 1387 C C . ARG A 1 176 ? -3.448 17.560 -1.045 1.00 97.12 176 ARG A C 1
ATOM 1389 O O . ARG A 1 176 ? -4.113 17.453 -0.018 1.00 97.12 176 ARG A O 1
ATOM 1396 N N . ARG A 1 177 ? -3.816 18.360 -2.054 1.00 98.25 177 ARG A N 1
ATOM 1397 C CA . ARG A 1 177 ? -5.073 19.131 -2.044 1.00 98.25 177 ARG A CA 1
ATOM 1398 C C . ARG A 1 177 ? -6.293 18.216 -1.989 1.00 98.25 177 ARG A C 1
ATOM 1400 O O . ARG A 1 177 ? -7.206 18.495 -1.221 1.00 98.25 177 ARG A O 1
ATOM 1407 N N . GLN A 1 178 ? -6.289 17.127 -2.755 1.00 98.25 178 GLN A N 1
ATOM 1408 C CA . GLN A 1 178 ? -7.390 16.167 -2.781 1.00 98.25 178 GLN A CA 1
ATOM 1409 C C . GLN A 1 178 ? -7.575 15.471 -1.428 1.00 98.25 178 GLN A C 1
ATOM 1411 O O . GLN A 1 178 ? -8.689 15.451 -0.913 1.00 98.25 178 GLN A O 1
ATOM 1416 N N . ILE A 1 179 ? -6.492 14.979 -0.814 1.00 97.50 179 ILE A N 1
ATOM 1417 C CA . ILE A 1 179 ? -6.531 14.374 0.528 1.00 97.50 179 ILE A CA 1
ATOM 1418 C C . ILE A 1 179 ? -7.106 15.369 1.542 1.00 97.50 179 ILE A C 1
ATOM 1420 O O . ILE A 1 179 ? -8.020 15.029 2.289 1.00 97.50 179 ILE A O 1
ATOM 1424 N N . MET A 1 180 ? -6.622 16.615 1.539 1.00 97.69 180 MET A N 1
ATOM 1425 C CA . MET A 1 180 ? -7.126 17.642 2.455 1.00 97.69 180 MET A CA 1
ATOM 1426 C C . MET A 1 180 ? -8.601 17.984 2.209 1.00 97.69 180 MET A C 1
ATOM 1428 O O . MET A 1 180 ? -9.333 18.146 3.179 1.00 97.69 180 MET A O 1
ATOM 1432 N N . SER A 1 181 ? -9.050 18.063 0.950 1.00 98.44 181 SER A N 1
ATOM 1433 C CA . SER A 1 181 ? -10.465 18.303 0.615 1.00 98.44 181 SER A CA 1
ATOM 1434 C C . SER A 1 181 ? -11.361 17.225 1.213 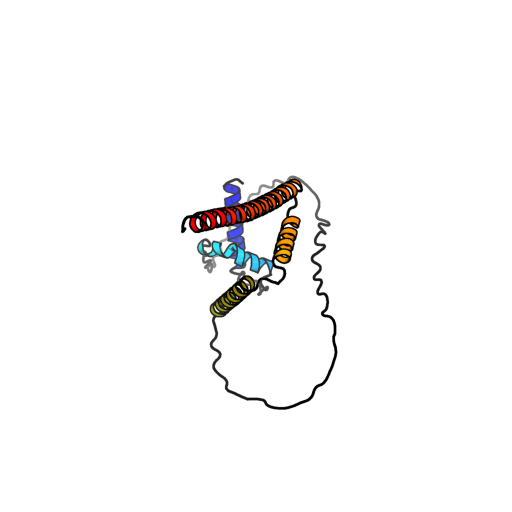1.00 98.44 181 SER A C 1
ATOM 1436 O O . SER A 1 181 ? -12.301 17.545 1.934 1.00 98.44 181 SER A O 1
ATOM 1438 N N . VAL A 1 182 ? -11.012 15.951 1.001 1.00 98.12 182 VAL A N 1
ATOM 1439 C CA . VAL A 1 182 ? -11.776 14.811 1.530 1.00 98.12 182 VAL A CA 1
ATOM 1440 C C . VAL A 1 182 ? -11.826 14.835 3.060 1.00 98.12 182 VAL A C 1
ATOM 1442 O O . VAL A 1 182 ? -12.880 14.591 3.646 1.00 98.12 182 VAL A O 1
ATOM 1445 N N . LEU A 1 183 ? -10.714 15.171 3.724 1.00 97.56 183 LEU A N 1
ATOM 1446 C CA . LEU A 1 183 ? -10.679 15.288 5.184 1.00 97.56 183 LEU A CA 1
ATOM 1447 C C . LEU A 1 183 ? -11.587 16.413 5.697 1.00 97.56 183 LEU A C 1
ATOM 1449 O O . LEU A 1 183 ? -12.324 16.204 6.661 1.00 97.56 183 LEU A O 1
ATOM 1453 N N . TYR A 1 184 ? -11.565 17.585 5.059 1.00 98.25 184 TYR A N 1
ATOM 1454 C CA . TYR A 1 184 ? -12.433 18.698 5.449 1.00 98.25 184 TYR A CA 1
ATOM 1455 C C . TYR A 1 184 ? -13.912 18.393 5.199 1.00 98.25 184 TYR A C 1
ATOM 1457 O O . TYR A 1 184 ? -14.736 18.639 6.079 1.00 98.25 184 TYR A O 1
ATOM 1465 N N . GLU A 1 185 ? -14.250 17.799 4.054 1.00 98.25 185 GLU A N 1
ATOM 1466 C CA . GLU A 1 185 ? -15.617 17.368 3.741 1.00 98.25 185 GLU A CA 1
ATOM 1467 C C . GLU A 1 185 ? -16.147 16.370 4.778 1.00 98.25 185 GLU A C 1
ATOM 1469 O O . GLU A 1 185 ? -17.264 16.532 5.275 1.00 98.25 185 GLU A O 1
ATOM 1474 N N . ALA A 1 186 ? -15.334 15.381 5.164 1.00 97.69 186 ALA A N 1
ATOM 1475 C CA . ALA A 1 186 ? -15.695 14.404 6.188 1.00 97.69 186 ALA A CA 1
ATOM 1476 C C . ALA A 1 186 ? -15.909 15.059 7.565 1.00 97.69 186 ALA A C 1
ATOM 1478 O O . ALA A 1 186 ? -16.900 14.774 8.242 1.00 97.69 186 ALA A O 1
ATOM 1479 N N . GLN A 1 187 ? -15.026 15.979 7.964 1.00 97.19 187 GLN A N 1
ATOM 1480 C CA . GLN A 1 187 ? -15.157 16.717 9.225 1.00 97.19 187 GLN A CA 1
ATOM 1481 C C . GLN A 1 187 ? -16.407 17.598 9.254 1.00 97.19 187 GLN A C 1
ATOM 1483 O O . GLN A 1 187 ? -17.099 17.673 10.272 1.00 97.19 187 GLN A O 1
ATOM 1488 N N . ASP A 1 188 ? -16.717 18.276 8.152 1.00 97.56 188 ASP A N 1
ATOM 1489 C CA . ASP A 1 188 ? -17.899 19.125 8.068 1.00 97.56 188 ASP A CA 1
ATOM 1490 C C . ASP A 1 188 ? -19.190 18.302 8.032 1.00 97.56 188 ASP A C 1
ATOM 1492 O O . ASP A 1 188 ? -20.170 18.683 8.681 1.00 97.56 188 ASP A O 1
ATOM 1496 N N . ALA A 1 189 ? -19.191 17.144 7.366 1.00 97.31 189 ALA A N 1
ATOM 1497 C CA . ALA A 1 189 ? -20.295 16.189 7.434 1.00 97.31 189 ALA A CA 1
ATOM 1498 C C . ALA A 1 189 ? -20.534 15.706 8.876 1.00 97.31 189 ALA A C 1
ATOM 1500 O O . ALA A 1 189 ? -21.674 15.717 9.349 1.00 97.31 189 ALA A O 1
ATOM 1501 N N . GLU A 1 190 ? -19.471 15.373 9.614 1.00 95.38 190 GLU A N 1
ATOM 1502 C CA . GLU A 1 190 ? -19.570 14.947 11.013 1.00 95.38 190 GLU A CA 1
ATOM 1503 C C . GLU A 1 190 ? -20.108 16.066 11.924 1.00 95.38 190 GLU A C 1
ATOM 1505 O O . GLU A 1 190 ? -20.989 15.836 12.761 1.00 95.38 190 GLU A O 1
ATOM 1510 N N . LYS A 1 191 ? -19.639 17.309 11.745 1.00 95.56 191 LYS A N 1
ATOM 1511 C CA . LYS A 1 191 ? -20.154 18.474 12.487 1.00 95.56 191 LYS A CA 1
ATOM 1512 C C . LYS A 1 191 ? -21.644 18.694 12.231 1.00 95.56 191 LYS A C 1
ATOM 1514 O O . LYS A 1 191 ? -22.394 18.876 13.193 1.00 95.56 191 LYS A O 1
ATOM 1519 N N . ARG A 1 192 ? -22.085 18.642 10.967 1.00 94.50 192 ARG A N 1
ATOM 1520 C CA . ARG A 1 192 ? -23.508 18.768 10.598 1.00 94.50 192 ARG A CA 1
ATOM 1521 C C . ARG A 1 192 ? -24.338 17.648 11.219 1.00 94.50 192 ARG A C 1
ATOM 1523 O O . ARG A 1 192 ? -25.384 17.920 11.798 1.00 94.50 192 ARG A O 1
ATOM 1530 N N . GLN A 1 193 ? -23.847 16.408 11.198 1.00 93.75 193 GLN A N 1
ATOM 1531 C CA . GLN A 1 193 ? -24.534 15.275 11.822 1.00 93.75 193 GLN A CA 1
ATOM 1532 C C . GLN A 1 193 ? -24.711 15.473 13.336 1.00 93.75 193 GLN A C 1
ATOM 1534 O O . GLN A 1 193 ? -25.786 15.211 13.879 1.00 93.75 193 GLN A O 1
ATOM 1539 N N . ARG A 1 194 ? -23.683 15.972 14.034 1.00 92.19 194 ARG A N 1
ATOM 1540 C CA . ARG A 1 194 ? -23.765 16.286 15.473 1.00 92.19 194 ARG A CA 1
ATOM 1541 C C . ARG A 1 194 ? -24.752 17.422 15.763 1.00 92.19 194 ARG A C 1
ATOM 1543 O O . ARG A 1 194 ? -25.452 17.370 16.773 1.00 92.19 194 ARG A O 1
ATOM 1550 N N . GLN A 1 195 ? -24.818 18.437 14.902 1.00 91.12 195 GLN A N 1
ATOM 1551 C CA . GLN A 1 195 ? -25.788 19.530 15.026 1.00 91.12 195 GLN A CA 1
ATOM 1552 C C . GLN A 1 195 ? -27.225 19.047 14.795 1.00 91.12 195 GLN A C 1
ATOM 1554 O O . GLN A 1 195 ? -28.094 19.358 15.609 1.00 91.12 195 GLN A O 1
ATOM 1559 N N . ASN A 1 196 ? -27.460 18.226 13.768 1.00 90.31 196 ASN A N 1
ATOM 1560 C CA . ASN A 1 196 ? -28.778 17.656 13.477 1.00 90.31 196 ASN A CA 1
ATOM 1561 C C . ASN A 1 196 ? -29.284 16.791 14.639 1.00 90.31 196 ASN A C 1
ATOM 1563 O O . ASN A 1 196 ? -30.384 17.026 15.127 1.00 90.31 196 ASN A O 1
ATOM 1567 N N . LYS A 1 197 ? -28.439 15.909 15.196 1.00 89.94 197 LYS A N 1
ATOM 1568 C CA . LYS A 1 197 ? -28.789 15.107 16.387 1.00 89.94 197 LYS A CA 1
ATOM 1569 C C . LYS A 1 197 ? -29.184 15.968 17.593 1.00 89.94 197 LYS A C 1
ATOM 1571 O O . LYS A 1 197 ? -30.080 15.609 18.357 1.00 89.94 197 LYS A O 1
ATOM 1576 N N . ARG A 1 198 ? -28.526 17.120 17.784 1.00 86.38 198 ARG A N 1
ATOM 1577 C CA . ARG A 1 198 ? -28.867 18.076 18.854 1.00 86.38 198 ARG A CA 1
ATOM 1578 C C . ARG A 1 198 ? -30.197 18.786 18.596 1.00 86.38 198 ARG A C 1
ATOM 1580 O O . ARG A 1 198 ? -30.931 19.014 19.553 1.00 86.38 198 ARG A O 1
ATOM 1587 N N . MET A 1 199 ? -30.496 19.138 17.346 1.00 80.31 199 MET A N 1
ATOM 1588 C CA . MET A 1 199 ? -31.782 19.732 16.959 1.00 80.31 199 MET A CA 1
ATOM 1589 C C . MET A 1 199 ? -32.929 18.731 17.129 1.00 80.31 199 MET A C 1
ATOM 1591 O O . MET A 1 199 ? -33.925 19.071 17.757 1.00 80.31 199 MET A O 1
ATOM 1595 N N . GLU A 1 200 ? -32.762 17.488 16.673 1.00 79.94 200 GLU A N 1
ATOM 1596 C CA . GLU A 1 200 ? -33.746 16.405 16.838 1.00 79.94 200 GLU A CA 1
ATOM 1597 C C . GLU A 1 200 ? -34.045 16.137 18.318 1.00 79.94 200 GLU A C 1
ATOM 1599 O O . GLU A 1 200 ? -35.203 16.080 18.723 1.00 79.94 200 GLU A O 1
ATOM 1604 N N . SER A 1 201 ? -33.005 16.085 19.158 1.00 74.56 201 SER A N 1
ATOM 1605 C CA . SER A 1 201 ? -33.171 15.908 20.608 1.00 74.56 201 SER A CA 1
ATOM 1606 C C . SER A 1 201 ? -33.919 17.075 21.267 1.00 74.56 201 SER A C 1
ATOM 1608 O O . SER A 1 201 ? -34.616 16.882 22.260 1.00 74.56 201 SER A O 1
ATOM 1610 N N . ARG A 1 202 ? -33.778 18.300 20.737 1.00 72.88 202 ARG A N 1
ATOM 1611 C CA . ARG A 1 202 ? -34.524 19.474 21.218 1.00 72.88 202 ARG A CA 1
ATOM 1612 C C . ARG A 1 202 ? -35.973 19.461 20.735 1.00 72.88 202 ARG A C 1
ATOM 1614 O O . ARG A 1 202 ? -36.847 19.757 21.540 1.00 72.88 202 ARG A O 1
ATOM 1621 N N . GLY A 1 203 ? -36.216 19.074 19.481 1.00 68.94 203 GLY A N 1
ATOM 1622 C CA . GLY A 1 203 ? -37.557 18.951 18.904 1.00 68.94 203 GLY A CA 1
ATOM 1623 C C . GLY A 1 203 ? -38.413 17.906 19.622 1.00 68.94 203 GLY A C 1
ATOM 1624 O O . GLY A 1 203 ? -39.538 18.200 20.016 1.00 68.94 203 GLY A O 1
ATOM 1625 N N . LEU A 1 204 ? -37.842 16.729 19.900 1.00 64.62 204 LEU A N 1
ATOM 1626 C CA . LEU A 1 204 ? -38.529 15.669 20.649 1.00 64.62 204 LEU A CA 1
ATOM 1627 C C . LEU A 1 204 ? -38.847 16.087 22.087 1.00 64.62 204 LEU A C 1
ATOM 1629 O O . LEU A 1 204 ? -39.908 15.751 22.603 1.00 64.62 204 LEU A O 1
ATOM 1633 N N . LYS A 1 205 ? -37.957 16.856 22.728 1.00 65.31 205 LYS A N 1
ATOM 1634 C CA . LYS A 1 205 ? -38.206 17.359 24.081 1.00 65.31 205 LYS A CA 1
ATOM 1635 C C . LYS A 1 205 ? -39.339 18.385 24.102 1.00 65.31 205 LYS A C 1
ATOM 1637 O O . LYS A 1 205 ? -40.217 18.282 24.945 1.00 65.31 205 LYS A O 1
ATOM 1642 N N . THR A 1 206 ? -39.380 19.303 23.134 1.00 67.50 206 THR A N 1
ATOM 1643 C CA . THR A 1 206 ? -40.501 20.249 23.014 1.00 67.50 206 THR A CA 1
ATOM 1644 C C . THR A 1 206 ? -41.822 19.559 22.697 1.00 67.50 206 THR A C 1
ATOM 1646 O O . THR A 1 206 ? -42.859 19.996 23.185 1.00 67.50 206 THR A O 1
ATOM 1649 N N . GLU A 1 207 ? -41.799 18.475 21.919 1.00 63.50 207 GLU A N 1
ATOM 1650 C CA . GLU A 1 207 ? -43.005 17.703 21.633 1.00 63.50 207 GLU A CA 1
ATOM 1651 C C . GLU A 1 207 ? -43.468 16.948 22.887 1.00 63.50 207 GLU A C 1
ATOM 1653 O O . GLU A 1 207 ? -44.615 17.078 23.292 1.00 63.50 207 GLU A O 1
ATOM 1658 N N . GLN A 1 208 ? -42.574 16.269 23.607 1.00 68.19 208 GLN A N 1
ATOM 1659 C CA . GLN A 1 208 ? -42.925 15.579 24.852 1.00 68.19 208 GLN A CA 1
ATOM 1660 C C . GLN A 1 208 ? -43.431 16.537 25.950 1.00 68.19 208 GLN A C 1
ATOM 1662 O O . GLN A 1 208 ? -44.384 16.212 26.667 1.00 68.19 208 GLN A O 1
ATOM 1667 N N . ASP A 1 209 ? -42.857 17.738 26.044 1.00 67.69 209 ASP A N 1
ATOM 1668 C CA . ASP A 1 209 ? -43.313 18.788 26.961 1.00 67.69 209 ASP A CA 1
ATOM 1669 C C . ASP A 1 209 ? -44.690 19.351 26.541 1.00 67.69 209 ASP A C 1
ATOM 1671 O O . ASP A 1 209 ? -45.527 19.651 27.396 1.00 67.69 209 ASP A O 1
ATOM 1675 N N . ALA A 1 210 ? -44.979 19.442 25.235 1.00 69.50 210 ALA A N 1
ATOM 1676 C CA . ALA A 1 210 ? -46.280 19.889 24.728 1.00 69.50 210 ALA A CA 1
ATOM 1677 C C . ALA A 1 210 ? -47.411 18.897 25.046 1.00 69.50 210 ALA A C 1
ATOM 1679 O O . ALA A 1 210 ? -48.512 19.316 25.402 1.00 69.50 210 ALA A O 1
ATOM 1680 N N . TRP A 1 211 ? -47.142 17.591 24.974 1.00 67.50 211 TRP A N 1
ATOM 1681 C CA . TRP A 1 211 ? -48.125 16.566 25.342 1.00 67.50 211 TRP A CA 1
ATOM 1682 C C . TRP A 1 211 ? -48.336 16.500 26.858 1.00 67.50 211 TRP A C 1
ATOM 1684 O O . TRP A 1 211 ? -49.459 16.297 27.312 1.00 67.50 211 TRP A O 1
ATOM 1694 N N . SER A 1 212 ? -47.284 16.735 27.645 1.00 70.44 212 SER A N 1
ATOM 1695 C CA . SER A 1 212 ? -47.364 16.727 29.113 1.00 70.44 212 SER A CA 1
ATOM 1696 C C . SER A 1 212 ? -48.211 17.880 29.670 1.00 70.44 212 SER A C 1
ATOM 1698 O O . SER A 1 212 ? -48.859 17.719 30.700 1.00 70.44 212 SER A O 1
ATOM 1700 N N . ASN A 1 213 ? -48.257 19.025 28.980 1.00 66.19 213 ASN A N 1
ATOM 1701 C CA . ASN A 1 213 ? -49.028 20.199 29.407 1.00 66.19 213 ASN A CA 1
ATOM 1702 C C . ASN A 1 213 ? -50.520 20.165 29.022 1.00 66.19 213 ASN A C 1
ATOM 1704 O O . ASN A 1 213 ? -51.254 21.061 29.425 1.00 66.19 213 ASN A O 1
ATOM 1708 N N . ASN A 1 214 ? -50.979 19.168 28.257 1.00 68.19 214 ASN A N 1
ATOM 1709 C CA . ASN A 1 214 ? -52.359 19.097 27.753 1.00 68.19 214 ASN A CA 1
ATOM 1710 C C . ASN A 1 214 ? -53.220 18.024 28.464 1.00 68.19 214 ASN A C 1
ATOM 1712 O O . ASN A 1 214 ? -54.282 17.662 27.964 1.00 68.19 214 ASN A O 1
ATOM 1716 N N . ILE A 1 215 ? -52.749 17.477 29.599 1.00 64.38 215 ILE A N 1
ATOM 1717 C CA . ILE A 1 215 ? -53.409 16.405 30.383 1.00 64.38 215 ILE A CA 1
ATOM 1718 C C . ILE A 1 215 ? -53.782 16.903 31.801 1.00 64.38 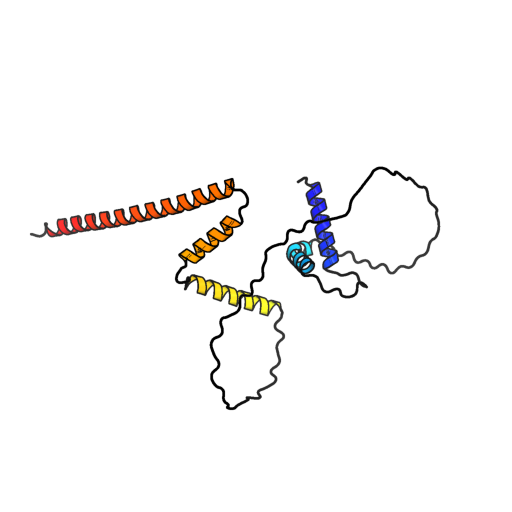215 ILE A C 1
ATOM 1720 O O . ILE A 1 215 ? -53.520 16.242 32.804 1.00 64.38 215 ILE A O 1
ATOM 1724 N N . ILE A 1 216 ? -54.386 18.089 31.908 1.00 53.00 216 ILE A N 1
ATOM 1725 C CA . ILE A 1 216 ? -55.094 18.573 33.114 1.00 53.00 216 ILE A CA 1
ATOM 1726 C C . ILE A 1 216 ? -56.437 19.133 32.657 1.00 53.00 216 ILE A C 1
ATOM 1728 O O . ILE A 1 216 ? -57.454 18.807 33.308 1.00 53.00 216 ILE A O 1
#

Mean predicted aligned error: 23.05 Å